Protein AF-A0A348P1A0-F1 (afdb_monomer)

Secondary structure (DSSP, 8-state):
--------------------PPPPPP----------------------------------------S-TTS-----TTHHHHTTS---HHHHHHHHHHHHHHHHHHHHHHHHHHHHHHHHHHHHHTT-HHHHHHHHHHHHHHHHHHHHHHHHHHHHHHHHS-HHHHHHHHHHHH-THHHHHHHTTS--

Radius of gyration: 27.67 Å; Cα contacts (8 Å, |Δi|>4): 54; chains: 1; bounding box: 101×48×61 Å

Mean predicted aligned error: 16.52 Å

Solvent-accessible surface area (backbone atoms only — not comparable to full-atom values): 12423 Å² total; per-residue (Å²): 138,91,79,85,87,82,86,81,83,78,82,76,79,86,76,83,76,80,77,79,76,79,80,80,76,81,82,77,92,75,82,74,86,74,87,75,86,82,83,81,92,76,84,84,91,71,86,70,86,81,78,89,68,90,69,93,70,98,64,91,79,86,79,83,74,89,82,49,93,81,67,58,79,70,74,74,64,66,72,68,57,59,73,75,46,98,67,52,70,72,43,48,55,50,48,50,53,51,48,58,55,50,52,52,51,49,52,52,48,50,52,51,47,51,52,42,53,49,57,28,52,52,23,55,76,68,67,34,60,67,60,28,51,53,36,50,50,53,48,49,52,49,53,50,50,53,54,49,49,55,51,51,50,51,57,55,53,57,70,64,45,51,75,68,56,45,51,55,49,51,52,49,70,76,43,64,74,61,54,66,62,57,60,74,61,73,84,115

Sequence (188 aa):
MKKLITALALTAALGLSIFAQPASAPADKNFKPGFGPGIGMENCDGMGPMHKGKGGMEGKRDRERCGNDFEGRGQHFGPMMIENLDLSKDQMDKIHQIKVKYDKADIDLSAELKKLKIDKHEAMMELNFDKAKEVTKKMAEVRTKTQMGNIDEMSELTKVLSKEQLEKFKDMHKNPGMMKHKMMKKDK

Nearest PDB structures (foldseek):
  4whe-assembly1_A  TM=4.285E-01  e=2.115E+00  Escherichia coli K-12
  6zw4-assembly1_H  TM=3.375E-01  e=1.879E+00  Nostoc punctiforme
  6zw4-assembly1_T  TM=3.375E-01  e=1.879E+00  Nostoc punctiforme
  6zw4-assembly1_GA  TM=3.375E-01  e=1.879E+00  Nostoc punctiforme
  6zw4-assembly1_SA  TM=3.375E-01  e=1.879E+00  Nostoc punctiforme

Foldseek 3Di:
DDDDDDDDDDPDDDDPPPPDDDDDDDDDPDDDPPPDDDDDPPDPPDDDDDDPDPDDDPDDPPPPPPPCPPVPPPPPVQLVLLVPFPDDPVLVVQLVVLCVVLVVVVVVLVVVLVVLVVQLVVCVVVVNVVSNVVSVVVNVVSVVVNVVSVVVSSVSSLVSDDPVSNVVSVVCVVCVPVVVVVVVPVVD

Structure (mmCIF, N/CA/C/O backbone):
data_AF-A0A348P1A0-F1
#
_entry.id   AF-A0A348P1A0-F1
#
loop_
_atom_site.group_PDB
_atom_site.id
_atom_site.type_symbol
_atom_site.label_atom_id
_atom_site.label_alt_id
_atom_site.label_comp_id
_atom_site.label_asym_id
_atom_site.label_entity_id
_atom_site.label_seq_id
_atom_site.pdbx_PDB_ins_code
_atom_site.Cartn_x
_atom_site.Cartn_y
_atom_site.Cartn_z
_atom_site.occupancy
_atom_site.B_iso_or_equiv
_atom_site.auth_seq_id
_atom_site.auth_comp_id
_atom_site.auth_asym_id
_atom_site.auth_atom_id
_atom_site.pdbx_PDB_model_num
ATOM 1 N N . MET A 1 1 ? -51.974 14.150 -12.902 1.00 41.25 1 MET A N 1
ATOM 2 C CA . MET A 1 1 ? -51.912 13.158 -13.998 1.00 41.25 1 MET A CA 1
ATOM 3 C C . MET A 1 1 ? -50.772 12.191 -13.719 1.00 41.25 1 MET A C 1
ATOM 5 O O . MET A 1 1 ? -49.633 12.625 -13.630 1.00 41.25 1 MET A O 1
ATOM 9 N N . LYS A 1 2 ? -51.108 10.920 -13.478 1.00 50.69 2 LYS A N 1
ATOM 10 C CA . LYS A 1 2 ? -50.197 9.817 -13.131 1.00 50.69 2 LYS A CA 1
ATOM 11 C C . LYS A 1 2 ? -49.645 9.193 -14.424 1.00 50.69 2 LYS A C 1
ATOM 13 O O . LYS A 1 2 ? -50.445 8.892 -15.304 1.00 50.69 2 LYS A O 1
ATOM 18 N N . LYS A 1 3 ? -48.331 8.983 -14.542 1.00 52.94 3 LYS A N 1
ATOM 19 C CA . LYS A 1 3 ? -47.695 8.159 -15.596 1.00 52.94 3 LYS A CA 1
ATOM 20 C C . LYS A 1 3 ? -46.597 7.318 -14.910 1.00 52.94 3 LYS A C 1
ATOM 22 O O . LYS A 1 3 ? -45.677 7.906 -14.358 1.00 52.94 3 LYS A O 1
ATOM 27 N N . LEU A 1 4 ? -46.864 6.045 -14.573 1.00 51.56 4 LEU A N 1
ATOM 28 C CA . LEU A 1 4 ? -46.479 4.828 -15.334 1.00 51.56 4 LEU A CA 1
ATOM 29 C C . LEU A 1 4 ? -44.959 4.808 -15.587 1.00 51.56 4 LEU A C 1
ATOM 31 O O . LEU A 1 4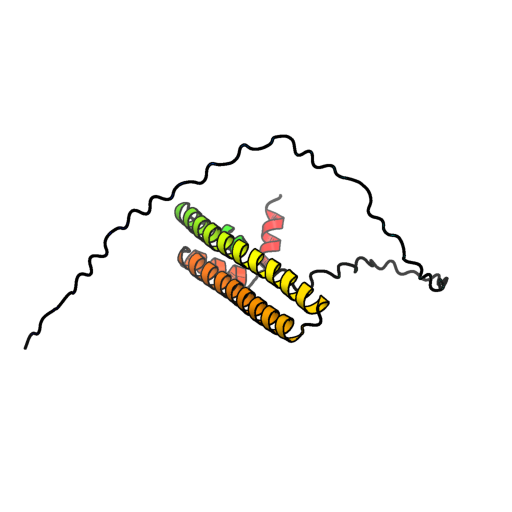 ? -44.501 5.483 -16.497 1.00 51.56 4 LEU A O 1
ATOM 35 N N . ILE A 1 5 ? -44.119 4.317 -14.665 1.00 56.09 5 ILE A N 1
ATOM 36 C CA . ILE A 1 5 ? -43.733 2.907 -14.398 1.00 56.09 5 ILE A CA 1
ATOM 37 C C . ILE A 1 5 ? -43.543 2.082 -15.677 1.00 56.09 5 ILE A C 1
ATOM 39 O O . ILE A 1 5 ? -44.502 1.518 -16.195 1.00 56.09 5 ILE A O 1
ATOM 43 N N . THR A 1 6 ? -42.282 1.919 -16.085 1.00 56.62 6 THR A N 1
ATOM 44 C CA . THR A 1 6 ? -41.843 0.805 -16.934 1.00 56.62 6 THR A CA 1
ATOM 45 C C . THR A 1 6 ? -40.533 0.267 -16.360 1.00 56.62 6 THR A C 1
ATOM 47 O O . THR A 1 6 ? -39.455 0.791 -16.624 1.00 56.62 6 THR A O 1
ATOM 50 N N . ALA A 1 7 ? -40.643 -0.741 -15.495 1.00 48.59 7 ALA A N 1
ATOM 51 C CA . ALA A 1 7 ? -39.509 -1.508 -14.998 1.00 48.59 7 ALA A CA 1
ATOM 52 C C . ALA A 1 7 ? -39.151 -2.562 -16.052 1.00 48.59 7 ALA A C 1
ATOM 54 O O . ALA A 1 7 ? -39.938 -3.467 -16.324 1.00 48.59 7 ALA A O 1
ATOM 55 N N . LEU A 1 8 ? -37.982 -2.417 -16.669 1.00 50.09 8 LEU A N 1
ATOM 56 C CA . LEU A 1 8 ? -37.452 -3.375 -17.630 1.00 50.09 8 LEU A CA 1
ATOM 57 C C . LEU A 1 8 ? -36.573 -4.358 -16.850 1.00 50.09 8 LEU A C 1
ATOM 59 O O . LEU A 1 8 ? -35.426 -4.070 -16.517 1.00 50.09 8 LEU A O 1
ATOM 63 N N . ALA A 1 9 ? -37.173 -5.484 -16.466 1.00 49.72 9 ALA A N 1
ATOM 64 C CA . ALA A 1 9 ? -36.487 -6.591 -15.818 1.00 49.72 9 ALA A CA 1
ATOM 65 C C . ALA A 1 9 ? -35.564 -7.267 -16.842 1.00 49.72 9 ALA A C 1
ATOM 67 O O . ALA A 1 9 ? -36.025 -7.986 -17.727 1.00 49.72 9 ALA A O 1
ATOM 68 N N . LEU A 1 10 ? -34.262 -6.996 -16.747 1.00 48.19 10 LEU A N 1
ATOM 69 C CA . LEU A 1 10 ? -33.247 -7.669 -17.547 1.00 48.19 10 LEU A CA 1
ATOM 70 C C . LEU A 1 10 ? -32.811 -8.939 -16.806 1.00 48.19 10 LEU A C 1
ATOM 72 O O . LEU A 1 10 ? -31.962 -8.913 -15.916 1.00 48.19 10 LEU A O 1
ATOM 76 N N . THR A 1 11 ? -33.445 -10.055 -17.145 1.00 51.34 11 THR A N 1
ATOM 77 C CA . THR A 1 11 ? -33.106 -11.392 -16.655 1.00 51.34 11 THR A CA 1
ATOM 78 C C . THR A 1 11 ? -31.828 -11.858 -17.357 1.00 51.34 11 THR A C 1
ATOM 80 O O . THR A 1 11 ? -31.875 -12.432 -18.442 1.00 51.34 11 THR A O 1
ATOM 83 N N . ALA A 1 12 ? -30.664 -11.564 -16.776 1.00 59.47 12 ALA A N 1
ATOM 84 C CA . ALA A 1 12 ? -29.397 -12.091 -17.272 1.00 59.47 12 ALA A CA 1
ATOM 85 C C . ALA A 1 12 ? -29.262 -13.562 -16.854 1.00 59.47 12 ALA A C 1
ATOM 87 O O . ALA A 1 12 ? -29.215 -13.893 -15.669 1.00 59.47 12 ALA A O 1
ATOM 88 N N . ALA A 1 13 ? -29.249 -14.438 -17.855 1.00 55.12 13 ALA A N 1
ATOM 89 C CA . ALA A 1 13 ? -29.085 -15.872 -17.712 1.00 55.12 13 ALA A CA 1
ATOM 90 C C . ALA A 1 13 ? -27.765 -16.219 -17.001 1.00 55.12 13 ALA A C 1
ATOM 92 O O . ALA A 1 13 ? -26.683 -15.787 -17.400 1.00 55.12 13 ALA A O 1
ATOM 93 N N . LEU A 1 14 ? -27.883 -17.037 -15.956 1.00 50.31 14 LEU A N 1
ATOM 94 C CA . LEU A 1 14 ? -26.791 -17.722 -15.277 1.00 50.31 14 LEU A CA 1
ATOM 95 C C . LEU A 1 14 ? -26.092 -18.673 -16.258 1.00 50.31 14 LEU A C 1
ATOM 97 O O . LEU A 1 14 ? -26.544 -19.792 -16.492 1.00 50.31 14 LEU A O 1
ATOM 101 N N . GLY A 1 15 ? -24.977 -18.221 -16.826 1.00 51.44 15 GLY A N 1
ATOM 102 C CA . GLY A 1 15 ? -24.008 -19.087 -17.484 1.00 51.44 15 GLY A CA 1
ATOM 103 C C . GLY A 1 15 ? -23.221 -19.867 -16.433 1.00 51.44 15 GLY A C 1
ATOM 104 O O . GLY A 1 15 ? -22.345 -19.315 -15.770 1.00 51.44 15 GLY A O 1
ATOM 105 N N . LEU A 1 16 ? -23.544 -21.150 -16.274 1.00 50.06 16 LEU A N 1
ATOM 106 C CA . LEU A 1 16 ? -22.723 -22.128 -15.560 1.00 50.06 16 LEU A CA 1
ATOM 107 C C . LEU A 1 16 ? -21.421 -22.352 -16.342 1.00 50.06 16 LEU A C 1
ATOM 109 O O . LEU A 1 16 ? -21.331 -23.233 -17.195 1.00 50.06 16 LEU A O 1
ATOM 113 N N . SER A 1 17 ? -20.402 -21.548 -16.051 1.00 56.31 17 SER A N 1
ATOM 114 C CA . SER A 1 17 ? -19.034 -21.815 -16.488 1.00 56.31 17 SER A CA 1
ATOM 115 C C . SER A 1 17 ? -18.475 -22.968 -15.661 1.00 56.31 17 SER A C 1
ATOM 117 O O . SER A 1 17 ? -18.029 -22.787 -14.528 1.00 56.31 17 SER A O 1
ATOM 119 N N . ILE A 1 18 ? -18.519 -24.167 -16.235 1.00 57.31 18 ILE A N 1
ATOM 120 C CA . ILE A 1 18 ? -17.783 -25.337 -15.757 1.00 57.31 18 ILE A CA 1
ATOM 121 C C . ILE A 1 18 ? -16.291 -25.002 -15.888 1.00 57.31 18 ILE A C 1
ATOM 123 O O . ILE A 1 18 ? -15.702 -25.137 -16.958 1.00 57.31 18 ILE A O 1
ATOM 127 N N . PHE A 1 19 ? -15.677 -24.515 -14.810 1.00 58.28 19 PHE A N 1
ATOM 128 C CA . PHE A 1 19 ? -14.225 -24.437 -14.717 1.00 58.28 19 PHE A CA 1
ATOM 129 C C . PHE A 1 19 ? -13.686 -25.862 -14.589 1.00 58.28 19 PHE A C 1
ATOM 131 O O . PHE A 1 19 ? -13.755 -26.482 -13.529 1.00 58.28 19 PHE A O 1
ATOM 138 N N . ALA A 1 20 ? -13.156 -26.381 -15.695 1.00 60.66 20 ALA A N 1
ATOM 139 C CA . ALA A 1 20 ? -12.271 -27.530 -15.685 1.00 60.66 20 ALA A CA 1
ATOM 140 C C . ALA A 1 20 ? -11.052 -27.188 -14.815 1.00 60.66 20 ALA A C 1
ATOM 142 O O . ALA A 1 20 ? -10.267 -26.299 -15.149 1.00 60.66 20 ALA A O 1
ATOM 143 N N . GLN A 1 21 ? -10.919 -27.858 -13.671 1.00 61.59 21 GLN A N 1
ATOM 144 C CA . GLN A 1 21 ? -9.712 -27.777 -12.857 1.00 61.59 21 GLN A CA 1
ATOM 145 C C . GLN A 1 21 ? -8.552 -28.395 -13.654 1.00 61.59 21 GLN A C 1
ATOM 147 O O . GLN A 1 21 ? -8.661 -29.557 -14.057 1.00 61.59 21 GLN A O 1
ATOM 152 N N . PRO A 1 22 ? -7.442 -27.676 -13.901 1.00 61.69 22 PRO A N 1
ATOM 153 C CA . PRO A 1 22 ? -6.234 -28.316 -14.395 1.00 61.69 22 PRO A CA 1
ATOM 154 C C . PRO A 1 22 ? -5.729 -29.284 -13.321 1.00 61.69 22 PRO A C 1
ATOM 156 O O . PRO A 1 22 ? -5.592 -28.919 -12.152 1.00 61.69 22 PRO A O 1
ATOM 159 N N . ALA A 1 23 ? -5.490 -30.531 -13.726 1.00 60.25 23 ALA A N 1
ATOM 160 C CA . ALA A 1 23 ? -4.931 -31.572 -12.879 1.00 60.25 23 ALA A CA 1
ATOM 161 C C . ALA A 1 23 ? -3.651 -31.060 -12.201 1.00 60.25 23 ALA A C 1
ATOM 163 O O . ALA A 1 23 ? -2.699 -30.657 -12.872 1.00 60.25 23 ALA A O 1
ATOM 164 N N . SER A 1 24 ? -3.629 -31.057 -10.867 1.00 63.44 24 SER A N 1
ATOM 165 C CA . SER A 1 24 ? -2.420 -30.759 -10.106 1.00 63.44 24 SER A CA 1
ATOM 166 C C . SER A 1 24 ? -1.361 -31.806 -10.438 1.00 63.44 24 SER A C 1
ATOM 168 O O . SER A 1 24 ? -1.551 -32.992 -10.158 1.00 63.44 24 SER A O 1
ATOM 170 N N . ALA A 1 25 ? -0.261 -31.362 -11.043 1.00 67.19 25 ALA A N 1
ATOM 171 C CA . ALA A 1 25 ? 0.919 -32.181 -11.272 1.00 67.19 25 ALA A CA 1
ATOM 172 C C . ALA A 1 25 ? 1.418 -32.782 -9.939 1.00 67.19 25 ALA A C 1
ATOM 174 O O . ALA A 1 25 ? 1.350 -32.109 -8.903 1.00 67.19 25 ALA A O 1
ATOM 175 N N . PRO A 1 26 ? 1.907 -34.034 -9.931 1.00 67.56 26 PRO A N 1
ATOM 176 C CA . PRO A 1 26 ? 2.443 -34.650 -8.727 1.00 67.56 26 PRO A CA 1
ATOM 177 C C . PRO A 1 26 ? 3.669 -33.874 -8.236 1.00 67.56 26 PRO A C 1
ATOM 179 O O . PRO A 1 26 ? 4.601 -33.602 -8.990 1.00 67.56 26 PRO A O 1
ATOM 182 N N . ALA A 1 27 ? 3.646 -33.522 -6.952 1.00 58.47 27 ALA A N 1
ATOM 183 C CA . ALA A 1 27 ? 4.752 -32.889 -6.253 1.00 58.47 27 ALA A CA 1
ATOM 184 C C . ALA A 1 27 ? 5.977 -33.818 -6.254 1.00 58.47 27 ALA A C 1
ATOM 186 O O . ALA A 1 27 ? 5.975 -34.859 -5.592 1.00 58.47 27 ALA A O 1
ATOM 187 N N . ASP A 1 28 ? 7.019 -33.430 -6.987 1.00 59.97 28 ASP A N 1
ATOM 188 C CA . ASP A 1 28 ? 8.330 -34.066 -6.919 1.00 59.97 28 ASP A CA 1
ATOM 189 C C . ASP A 1 28 ? 8.977 -33.740 -5.560 1.00 59.97 28 ASP A C 1
ATOM 191 O O . ASP A 1 28 ? 9.207 -32.581 -5.207 1.00 59.97 28 ASP A O 1
ATOM 195 N N . LYS A 1 29 ? 9.212 -34.777 -4.751 1.00 63.28 29 LYS A N 1
ATOM 196 C CA . LYS A 1 29 ? 9.700 -34.687 -3.365 1.00 63.28 29 LYS A CA 1
ATOM 197 C C . LYS A 1 29 ? 11.230 -34.697 -3.264 1.00 63.28 29 LYS A C 1
ATOM 199 O O . LYS A 1 29 ? 11.759 -35.185 -2.270 1.00 63.28 29 LYS A O 1
ATOM 204 N N . ASN A 1 30 ? 11.955 -34.168 -4.250 1.00 65.94 30 ASN A N 1
ATOM 205 C CA . ASN A 1 30 ? 13.424 -34.22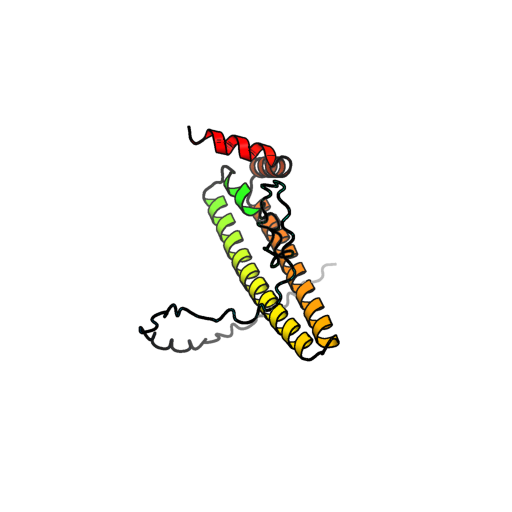2 -4.258 1.00 65.94 30 ASN A CA 1
ATOM 206 C C . ASN A 1 30 ? 14.133 -32.892 -4.554 1.00 65.94 30 ASN A C 1
ATOM 208 O O . ASN A 1 30 ? 15.228 -32.884 -5.113 1.00 65.94 30 ASN A O 1
ATOM 212 N N . PHE A 1 31 ? 13.592 -31.755 -4.107 1.00 48.44 31 PHE A N 1
ATOM 213 C CA . PHE A 1 31 ? 14.369 -30.512 -4.093 1.00 48.44 31 PHE A CA 1
ATOM 214 C C . PHE A 1 31 ? 15.110 -30.348 -2.759 1.00 48.44 31 PHE A C 1
ATOM 216 O O . PHE A 1 31 ? 14.566 -29.848 -1.776 1.00 48.44 31 PHE A O 1
ATOM 223 N N . LYS A 1 32 ? 16.373 -30.787 -2.717 1.00 66.50 32 LYS A N 1
ATOM 224 C CA . LYS A 1 32 ? 17.328 -30.355 -1.688 1.00 66.50 32 LYS A CA 1
ATOM 225 C C . LYS A 1 32 ? 17.814 -28.949 -2.066 1.00 66.50 32 LYS A C 1
ATOM 227 O O . LYS A 1 32 ? 18.485 -28.832 -3.090 1.00 66.50 32 LYS A O 1
ATOM 232 N N . PRO A 1 33 ? 17.540 -27.886 -1.287 1.00 54.12 33 PRO A N 1
ATOM 233 C CA . PRO A 1 33 ? 18.222 -26.616 -1.483 1.00 54.12 33 PRO A CA 1
ATOM 234 C C . PRO A 1 33 ? 19.691 -26.793 -1.086 1.00 54.12 33 PRO A C 1
ATOM 236 O O . PRO A 1 33 ? 20.051 -26.787 0.091 1.00 54.12 33 PRO A O 1
ATOM 239 N N . GLY A 1 34 ? 20.543 -27.010 -2.085 1.00 55.41 34 GLY A N 1
ATOM 240 C CA . GLY A 1 34 ? 21.983 -26.899 -1.932 1.00 55.41 34 GLY A CA 1
ATOM 241 C C . GLY A 1 34 ? 22.342 -25.432 -1.732 1.00 55.41 34 GLY A C 1
ATOM 242 O O . GLY A 1 34 ? 22.374 -24.666 -2.690 1.00 55.41 34 GLY A O 1
ATOM 243 N N . PHE A 1 35 ? 22.610 -25.044 -0.487 1.00 46.59 35 PHE A N 1
ATOM 244 C CA . PHE A 1 35 ? 23.388 -23.847 -0.184 1.00 46.59 35 PHE A CA 1
ATOM 245 C C . PHE A 1 35 ? 24.814 -24.076 -0.696 1.00 46.59 35 PHE A C 1
ATOM 247 O O . PHE A 1 35 ? 25.666 -24.613 0.009 1.00 46.59 35 PHE A O 1
ATOM 254 N N . GLY A 1 36 ? 25.045 -23.738 -1.963 1.00 47.69 36 GLY A N 1
ATOM 255 C CA . GLY A 1 36 ? 26.379 -23.698 -2.544 1.00 47.69 36 GLY A CA 1
ATOM 256 C C . GLY A 1 36 ? 27.142 -22.478 -2.015 1.00 47.69 36 GLY A C 1
ATOM 257 O O . GLY A 1 36 ? 26.606 -21.369 -2.073 1.00 47.69 36 GLY A O 1
ATOM 258 N N . PRO A 1 37 ? 28.370 -22.639 -1.500 1.00 55.88 37 PRO A N 1
ATOM 259 C CA . PRO A 1 37 ? 29.252 -21.520 -1.229 1.00 55.88 37 PRO A CA 1
ATOM 260 C C . PRO A 1 37 ? 29.927 -21.098 -2.540 1.00 55.88 37 PRO A C 1
ATOM 262 O O . PRO A 1 37 ? 30.471 -21.938 -3.251 1.00 55.88 37 PRO A O 1
ATOM 265 N N . GLY A 1 38 ? 29.943 -19.799 -2.837 1.00 50.75 38 GLY A N 1
ATOM 266 C CA . GLY A 1 38 ? 30.920 -19.237 -3.773 1.00 50.75 38 GLY A CA 1
ATOM 267 C C . GLY A 1 38 ? 30.351 -18.601 -5.037 1.00 50.75 38 GLY A C 1
ATOM 268 O O . GLY A 1 38 ? 30.260 -19.228 -6.084 1.00 50.75 38 GLY A O 1
ATOM 269 N N . ILE A 1 39 ? 30.105 -17.297 -4.948 1.00 44.84 39 ILE A N 1
ATOM 270 C CA . ILE A 1 39 ? 30.499 -16.331 -5.979 1.00 44.84 39 ILE A CA 1
ATOM 271 C C . ILE A 1 39 ? 31.232 -15.260 -5.159 1.00 44.84 39 ILE A C 1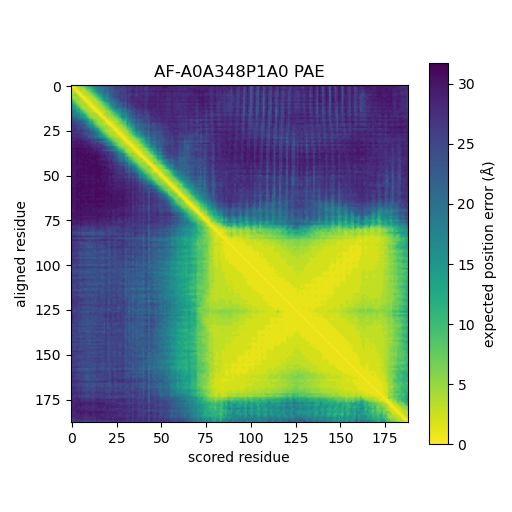
ATOM 273 O O . ILE A 1 39 ? 30.627 -14.599 -4.325 1.00 44.84 39 ILE A O 1
ATOM 277 N N . GLY A 1 40 ? 32.562 -15.238 -5.132 1.00 44.62 40 GLY A N 1
ATOM 278 C CA . GLY A 1 40 ? 33.370 -14.920 -6.306 1.00 44.62 40 GLY A CA 1
ATOM 279 C C . GLY A 1 40 ? 33.481 -13.399 -6.415 1.00 44.62 40 GLY A C 1
ATOM 280 O O . GLY A 1 40 ? 33.066 -12.816 -7.406 1.00 44.62 40 GLY A O 1
ATOM 281 N N . MET A 1 41 ? 33.937 -12.759 -5.336 1.00 47.12 41 MET A N 1
ATOM 282 C CA . MET A 1 41 ? 34.190 -11.323 -5.257 1.00 47.12 41 MET A CA 1
ATOM 283 C C . MET A 1 41 ? 35.652 -11.103 -5.663 1.00 47.12 41 MET A C 1
ATOM 285 O O . MET A 1 41 ? 36.519 -10.899 -4.819 1.00 47.12 41 MET A O 1
ATOM 289 N N . GLU A 1 42 ? 35.929 -11.247 -6.957 1.00 48.75 42 GLU A N 1
ATOM 290 C CA . GLU A 1 42 ? 37.226 -10.935 -7.558 1.00 48.75 42 GLU A CA 1
ATOM 291 C C . GLU A 1 42 ? 37.098 -9.649 -8.382 1.00 48.75 42 GLU A C 1
ATOM 293 O O . GLU A 1 42 ? 36.157 -9.488 -9.160 1.00 48.75 42 GLU A O 1
ATOM 298 N N . ASN A 1 43 ? 38.077 -8.760 -8.181 1.00 44.88 43 ASN A N 1
ATOM 299 C CA . ASN A 1 43 ? 38.321 -7.462 -8.827 1.00 44.88 43 ASN A CA 1
ATOM 300 C C . ASN A 1 43 ? 37.822 -6.225 -8.056 1.00 44.88 43 ASN A C 1
ATOM 302 O O . ASN A 1 43 ? 36.971 -5.461 -8.506 1.00 44.88 43 ASN A O 1
ATOM 306 N N . CYS A 1 44 ? 38.450 -5.975 -6.903 1.00 41.50 44 CYS A N 1
ATOM 307 C CA . CYS A 1 44 ? 38.623 -4.630 -6.342 1.00 41.50 44 CYS A CA 1
ATOM 308 C C . CYS A 1 44 ? 40.120 -4.291 -6.282 1.00 41.50 44 CYS A C 1
ATOM 310 O O . CYS A 1 44 ? 40.679 -4.059 -5.212 1.00 41.50 44 CYS A O 1
ATOM 312 N N . ASP A 1 45 ? 40.774 -4.264 -7.444 1.00 49.25 45 ASP A N 1
ATOM 313 C CA . ASP A 1 45 ? 42.102 -3.670 -7.597 1.00 49.25 45 ASP A CA 1
ATOM 314 C C . ASP A 1 45 ? 41.958 -2.151 -7.705 1.00 49.25 45 ASP A C 1
ATOM 316 O O . ASP A 1 45 ? 41.748 -1.574 -8.770 1.00 49.25 45 ASP A O 1
ATOM 320 N N . GLY A 1 46 ? 42.022 -1.503 -6.547 1.00 46.50 46 GLY A N 1
ATOM 321 C CA . GLY A 1 46 ? 41.928 -0.054 -6.409 1.00 46.50 46 GLY A CA 1
ATOM 322 C C . GLY A 1 46 ? 42.465 0.421 -5.064 1.00 46.50 46 GLY A C 1
ATOM 323 O O . GLY A 1 46 ? 41.825 1.222 -4.388 1.00 46.50 46 GLY A O 1
ATOM 324 N N . MET A 1 47 ? 43.620 -0.107 -4.643 1.00 44.38 47 MET A N 1
ATOM 325 C CA . MET A 1 47 ? 44.357 0.382 -3.476 1.00 44.38 47 MET A CA 1
ATOM 326 C C . MET A 1 47 ? 44.893 1.797 -3.736 1.00 44.38 47 MET A C 1
ATOM 328 O O . MET A 1 47 ? 45.965 1.984 -4.307 1.00 44.38 47 MET A O 1
ATOM 332 N N . GLY A 1 48 ? 44.148 2.805 -3.284 1.00 49.03 48 GLY A N 1
ATOM 333 C CA . GLY A 1 48 ? 44.675 4.149 -3.053 1.00 49.03 48 GLY A CA 1
ATOM 334 C C . GLY A 1 48 ? 45.538 4.199 -1.779 1.00 49.03 48 GLY A C 1
ATOM 335 O O . GLY A 1 48 ? 45.337 3.395 -0.864 1.00 49.03 48 GLY A O 1
ATOM 336 N N . PRO A 1 49 ? 46.512 5.123 -1.690 1.00 57.91 49 PRO A N 1
ATOM 337 C CA . PRO A 1 49 ? 47.511 5.138 -0.627 1.00 57.91 49 PRO A CA 1
ATOM 338 C C . PRO A 1 49 ? 46.885 5.355 0.757 1.00 57.91 49 PRO A C 1
ATOM 340 O O . PRO A 1 49 ? 46.214 6.353 1.021 1.00 57.91 49 PRO A O 1
ATOM 343 N N . MET A 1 50 ? 47.155 4.414 1.665 1.00 49.66 50 MET A N 1
ATOM 344 C CA . MET A 1 50 ? 46.810 4.511 3.080 1.00 49.66 50 MET A CA 1
ATOM 345 C C . MET A 1 50 ? 47.550 5.684 3.734 1.00 49.66 50 MET A C 1
ATOM 347 O O . MET A 1 50 ? 48.734 5.594 4.066 1.00 49.66 50 MET A O 1
ATOM 351 N N . HIS A 1 51 ? 46.831 6.776 3.992 1.00 50.66 51 HIS A N 1
ATOM 352 C CA . HIS A 1 51 ? 47.285 7.798 4.924 1.00 50.66 51 HIS A CA 1
ATOM 353 C C . HIS A 1 51 ? 47.326 7.219 6.342 1.00 50.66 51 HIS A C 1
ATOM 355 O O . HIS A 1 51 ? 46.303 6.930 6.963 1.00 50.66 51 HIS A O 1
ATOM 361 N N . LYS A 1 52 ? 48.545 7.079 6.868 1.00 53.25 52 LYS A N 1
ATOM 362 C CA . LYS A 1 52 ? 48.858 6.698 8.250 1.00 53.25 52 LYS A CA 1
ATOM 363 C C . LYS A 1 52 ? 48.551 7.872 9.196 1.00 53.25 52 LYS A C 1
ATOM 365 O O . LYS A 1 52 ? 49.447 8.496 9.754 1.00 53.25 52 LYS A O 1
ATOM 370 N N . GLY A 1 53 ? 47.272 8.203 9.346 1.00 48.34 53 GLY A N 1
ATOM 371 C CA . GLY A 1 53 ? 46.786 9.189 10.308 1.00 48.34 53 GLY A CA 1
ATOM 372 C C . GLY A 1 53 ? 46.377 8.515 11.613 1.00 48.34 53 GLY A C 1
ATOM 373 O O . GLY A 1 53 ? 45.256 8.034 11.735 1.00 48.34 53 GLY A O 1
ATOM 374 N N . LYS A 1 54 ? 47.282 8.481 12.598 1.00 49.88 54 LYS A N 1
ATOM 375 C CA . LYS A 1 54 ? 46.921 8.248 14.004 1.00 49.88 54 LYS A CA 1
ATOM 376 C C . LYS A 1 54 ? 46.049 9.419 14.469 1.00 49.88 54 LYS A C 1
ATOM 378 O O . LYS A 1 54 ? 46.562 10.505 14.708 1.00 49.88 54 LYS A O 1
ATOM 383 N N . GLY A 1 55 ? 44.750 9.196 14.600 1.00 45.69 55 GLY A N 1
ATOM 384 C CA . GLY A 1 55 ? 43.818 10.168 15.160 1.00 45.69 55 GLY A CA 1
ATOM 385 C C . GLY A 1 55 ? 42.478 9.493 15.385 1.00 45.69 55 GLY A C 1
ATOM 386 O O . GLY A 1 55 ? 41.846 9.051 14.432 1.00 45.69 55 GLY A O 1
ATOM 387 N N . GLY A 1 56 ? 42.098 9.334 16.650 1.00 53.19 56 GLY A N 1
ATOM 388 C CA . GLY A 1 56 ? 40.897 8.618 17.042 1.00 53.19 56 GLY A CA 1
ATOM 389 C C . GLY A 1 56 ? 39.643 9.226 16.427 1.00 53.19 56 GLY A C 1
ATOM 390 O O . GLY A 1 56 ? 39.373 10.410 16.582 1.00 53.19 56 GLY A O 1
ATOM 391 N N . MET A 1 57 ? 38.855 8.381 15.777 1.00 43.03 57 MET A N 1
ATOM 392 C CA . MET A 1 57 ? 37.413 8.542 15.710 1.00 43.03 57 MET A CA 1
ATOM 393 C C . MET A 1 57 ? 36.806 7.148 15.678 1.00 43.03 57 MET A C 1
ATOM 395 O O . MET A 1 57 ? 36.700 6.493 14.643 1.00 43.03 57 MET A O 1
ATOM 399 N N . GLU A 1 58 ? 36.421 6.716 16.870 1.00 50.06 58 GLU A N 1
ATOM 400 C CA . GLU A 1 58 ? 35.432 5.687 17.144 1.00 50.06 58 GLU A CA 1
ATOM 401 C C . GLU A 1 58 ? 34.081 6.181 16.590 1.00 50.06 58 GLU A C 1
ATOM 403 O O . GLU A 1 58 ? 33.214 6.693 17.290 1.00 50.06 58 GLU A O 1
ATOM 408 N N . GLY A 1 59 ? 33.962 6.158 15.265 1.00 43.75 59 GLY A N 1
ATOM 409 C CA . GLY A 1 59 ? 32.822 6.663 14.517 1.00 43.75 59 GLY A CA 1
ATOM 410 C C . GLY A 1 59 ? 32.279 5.546 13.653 1.00 43.75 59 GLY A C 1
ATOM 411 O O . GLY A 1 59 ? 32.799 5.296 12.570 1.00 43.75 59 GLY A O 1
ATOM 412 N N . LYS A 1 60 ? 31.244 4.875 14.162 1.00 48.22 60 LYS A N 1
ATOM 413 C CA . LYS A 1 60 ? 30.436 3.852 13.489 1.00 48.22 60 LYS A CA 1
ATOM 414 C C . LYS A 1 60 ? 30.190 4.212 12.017 1.00 48.22 60 LYS A C 1
ATOM 416 O O . LYS A 1 60 ? 29.312 5.018 11.709 1.00 48.22 60 LYS A O 1
ATOM 421 N N . ARG A 1 61 ? 30.951 3.602 11.108 1.00 48.78 61 ARG A N 1
ATOM 422 C CA . ARG A 1 61 ? 30.688 3.621 9.664 1.00 48.78 61 ARG A CA 1
ATOM 423 C C . ARG A 1 61 ? 29.960 2.342 9.262 1.00 48.78 61 ARG A C 1
ATOM 425 O O . ARG A 1 61 ? 30.435 1.596 8.426 1.00 48.78 61 ARG A O 1
ATOM 432 N N . ASP A 1 62 ? 28.770 2.149 9.824 1.00 46.84 62 ASP A N 1
ATOM 433 C CA . ASP A 1 62 ? 27.747 1.250 9.270 1.00 46.84 62 ASP A CA 1
ATOM 434 C C . ASP A 1 62 ? 26.796 2.068 8.377 1.00 46.84 62 ASP A C 1
ATOM 436 O O . ASP A 1 62 ? 25.582 2.122 8.583 1.00 46.84 62 ASP A O 1
ATOM 440 N N . ARG A 1 63 ? 27.360 2.800 7.409 1.00 47.19 63 ARG A N 1
ATOM 441 C CA . ARG A 1 63 ? 26.608 3.529 6.372 1.00 47.19 63 ARG A CA 1
ATOM 442 C C . ARG A 1 63 ? 26.946 2.982 4.987 1.00 47.19 63 ARG A C 1
ATOM 444 O O . ARG A 1 63 ? 27.259 3.731 4.077 1.00 47.19 63 ARG A O 1
ATOM 451 N N . GLU A 1 64 ? 26.821 1.673 4.826 1.00 43.50 64 GLU A N 1
ATOM 452 C CA . GLU A 1 64 ? 26.629 1.054 3.513 1.00 43.50 64 GLU A CA 1
ATOM 453 C C . GLU A 1 64 ? 25.363 0.203 3.562 1.00 43.50 64 GLU A C 1
ATOM 455 O O . GLU A 1 64 ? 25.363 -1.021 3.591 1.00 43.50 64 GLU A O 1
ATOM 460 N N . ARG A 1 65 ? 24.233 0.909 3.613 1.00 46.12 65 ARG A N 1
ATOM 461 C CA . ARG A 1 65 ? 22.931 0.370 3.221 1.00 46.12 65 ARG A CA 1
ATOM 462 C C . ARG A 1 65 ? 22.357 1.251 2.112 1.00 46.12 65 ARG A C 1
ATOM 464 O O . ARG A 1 65 ? 21.226 1.709 2.195 1.00 46.12 65 ARG A O 1
ATOM 471 N N . CYS A 1 66 ? 23.177 1.523 1.095 1.00 43.00 66 CYS A N 1
ATOM 472 C CA . CYS A 1 66 ? 22.734 2.093 -0.175 1.00 43.00 66 CYS A CA 1
ATOM 473 C C . CYS A 1 66 ? 21.982 1.008 -0.940 1.00 43.00 66 CYS A C 1
ATOM 475 O O . CYS A 1 66 ? 22.563 0.220 -1.679 1.00 43.00 66 CYS A O 1
ATOM 477 N N . GLY A 1 67 ? 20.682 0.934 -0.705 1.00 41.97 67 GLY A N 1
ATOM 478 C CA . GLY A 1 67 ? 19.827 -0.020 -1.389 1.00 41.97 67 GLY A CA 1
ATOM 479 C C . GLY A 1 67 ? 18.539 -0.210 -0.634 1.00 41.97 67 GLY A C 1
ATOM 480 O O . GLY A 1 67 ? 18.312 -1.319 -0.175 1.00 41.97 67 GLY A O 1
ATOM 481 N N . ASN A 1 68 ? 17.796 0.889 -0.413 1.00 43.66 68 ASN A N 1
ATOM 482 C CA . ASN A 1 68 ? 16.333 0.926 -0.237 1.00 43.66 68 ASN A CA 1
ATOM 483 C C . ASN A 1 68 ? 15.798 2.320 0.179 1.00 43.66 68 ASN A C 1
ATOM 485 O O . ASN A 1 68 ? 14.791 2.417 0.876 1.00 43.66 68 ASN A O 1
ATOM 489 N N . ASP A 1 69 ? 16.400 3.424 -0.281 1.00 40.78 69 ASP A N 1
ATOM 490 C CA . ASP A 1 69 ? 16.003 4.797 0.109 1.00 40.78 69 ASP A CA 1
ATOM 491 C C . ASP A 1 69 ? 14.624 5.256 -0.420 1.00 40.78 69 ASP A C 1
ATOM 493 O O . ASP A 1 69 ? 14.172 6.358 -0.125 1.00 40.78 69 ASP A O 1
ATOM 497 N N . PHE A 1 70 ? 13.906 4.393 -1.148 1.00 42.25 70 PHE A N 1
ATOM 498 C CA . PHE A 1 70 ? 12.486 4.569 -1.492 1.00 42.25 70 PHE A CA 1
ATOM 499 C C . PHE A 1 70 ? 11.579 3.427 -1.008 1.00 42.25 70 PHE A C 1
ATOM 501 O O . PHE A 1 70 ? 10.372 3.480 -1.230 1.00 42.25 70 PHE A O 1
ATOM 508 N N . GLU A 1 71 ? 12.123 2.434 -0.299 1.00 43.16 71 GLU A N 1
ATOM 509 C CA . GLU A 1 71 ? 11.344 1.571 0.606 1.00 43.16 71 GLU A CA 1
ATOM 510 C C . GLU A 1 71 ? 11.390 2.156 2.020 1.00 43.16 71 GLU A C 1
ATOM 512 O O . GLU A 1 71 ? 11.366 1.441 3.024 1.00 43.16 71 GLU A O 1
ATOM 517 N N . GLY A 1 72 ? 11.496 3.492 2.085 1.00 41.88 72 GLY A N 1
ATOM 518 C CA . GLY A 1 72 ? 11.236 4.269 3.273 1.00 41.88 72 GLY A CA 1
ATOM 519 C C . GLY A 1 72 ? 9.964 3.719 3.867 1.00 41.88 72 GLY A C 1
ATOM 520 O O . GLY A 1 72 ? 8.906 3.813 3.254 1.00 41.88 72 GLY A O 1
ATOM 521 N N . ARG A 1 73 ? 10.155 3.067 5.015 1.00 43.62 73 ARG A N 1
ATOM 522 C CA . ARG A 1 73 ? 9.151 2.558 5.932 1.00 43.62 73 ARG A CA 1
ATOM 523 C C . ARG A 1 73 ? 8.103 3.646 6.077 1.00 43.62 73 ARG A C 1
ATOM 525 O O . ARG A 1 73 ? 8.217 4.506 6.953 1.00 43.62 73 ARG A O 1
ATOM 532 N N . GLY A 1 74 ? 7.134 3.642 5.168 1.00 45.06 74 GLY A N 1
ATOM 533 C CA . GLY A 1 74 ? 5.917 4.406 5.266 1.00 45.06 74 GLY A CA 1
ATOM 534 C C . GLY A 1 74 ? 5.296 3.827 6.501 1.00 45.06 74 GLY A C 1
ATOM 535 O O . GLY A 1 74 ? 4.810 2.707 6.472 1.00 45.06 74 GLY A O 1
ATOM 536 N N . GLN A 1 75 ? 5.540 4.516 7.607 1.00 46.50 75 GLN A N 1
ATOM 537 C CA . GLN A 1 75 ? 5.031 4.264 8.932 1.00 46.50 75 GLN A CA 1
ATOM 538 C C . GLN A 1 75 ? 3.688 3.539 8.820 1.00 46.50 75 GLN A C 1
ATOM 540 O O . GLN A 1 75 ? 2.661 4.180 8.622 1.00 46.50 75 GLN A O 1
ATOM 545 N N . HIS A 1 76 ? 3.705 2.202 8.920 1.00 50.97 76 HIS A N 1
ATOM 546 C CA . HIS A 1 76 ? 2.514 1.355 9.007 1.00 50.97 76 HIS A CA 1
ATOM 547 C C . HIS A 1 76 ? 1.891 1.565 10.396 1.00 50.97 76 HIS A C 1
ATOM 549 O O . HIS A 1 76 ? 1.713 0.645 11.187 1.00 50.97 76 HIS A O 1
ATOM 555 N N . PHE A 1 77 ? 1.631 2.827 10.734 1.00 50.72 77 PHE A N 1
ATOM 556 C CA . PHE A 1 77 ? 1.025 3.279 11.974 1.00 50.72 77 PHE A CA 1
ATOM 557 C C . PHE A 1 77 ? -0.484 3.014 11.977 1.00 50.72 77 PHE A C 1
ATOM 559 O O . PHE A 1 77 ? -1.119 3.175 13.009 1.00 50.72 77 PHE A O 1
ATOM 566 N N . GLY A 1 78 ? -1.069 2.594 10.852 1.00 61.88 78 GLY A N 1
ATOM 567 C CA . GLY A 1 78 ? -2.505 2.360 10.743 1.00 61.88 78 GLY A CA 1
ATOM 568 C C . GLY A 1 78 ? -2.985 1.115 11.504 1.00 61.88 78 GLY A C 1
ATOM 569 O O . GLY A 1 78 ? -3.706 1.260 12.493 1.00 61.88 78 GLY A O 1
ATOM 570 N N . PRO A 1 79 ? -2.592 -0.110 11.099 1.00 62.84 79 PRO A N 1
ATOM 571 C CA . PRO A 1 79 ? -3.260 -1.323 11.581 1.00 62.84 79 PRO A CA 1
ATOM 572 C C . PRO A 1 79 ? -2.879 -1.755 13.003 1.00 62.84 79 PRO A C 1
ATOM 574 O O . PRO A 1 79 ? -3.716 -2.316 13.709 1.00 62.84 79 PRO A O 1
ATOM 577 N N . MET A 1 80 ? -1.640 -1.500 13.443 1.00 69.56 80 MET A N 1
ATOM 578 C CA . MET A 1 80 ? -1.167 -1.932 14.771 1.00 69.56 80 MET A CA 1
ATOM 579 C C . MET A 1 80 ? -1.761 -1.108 15.922 1.00 69.56 80 MET A C 1
ATOM 581 O O . MET A 1 80 ? -1.845 -1.575 17.054 1.00 69.56 80 MET A O 1
ATOM 585 N N . MET A 1 81 ? -2.198 0.126 15.661 1.00 77.88 81 MET A N 1
ATOM 586 C CA . MET A 1 81 ? -2.761 0.989 16.707 1.00 77.88 81 MET A CA 1
ATOM 587 C C . MET A 1 81 ? -4.184 0.566 17.082 1.00 77.88 81 MET A C 1
ATOM 589 O O . MET A 1 81 ? -4.587 0.721 18.234 1.00 77.88 81 MET A O 1
ATOM 593 N N . ILE A 1 82 ? -4.928 0.007 16.124 1.00 82.19 82 ILE A N 1
ATOM 594 C CA . ILE A 1 82 ? -6.315 -0.435 16.312 1.00 82.19 82 ILE A CA 1
ATOM 595 C C . ILE A 1 82 ? -6.395 -1.635 17.261 1.00 82.19 82 ILE A C 1
ATOM 597 O O . ILE A 1 82 ? -7.330 -1.721 18.048 1.00 82.19 82 ILE A O 1
ATOM 601 N N . GLU A 1 83 ? -5.390 -2.510 17.264 1.00 79.50 83 GLU A N 1
ATOM 602 C CA . GLU A 1 83 ? -5.328 -3.686 18.149 1.00 79.50 83 GLU A CA 1
ATOM 603 C C . GLU A 1 83 ? -5.187 -3.319 19.637 1.00 79.50 83 GLU A C 1
ATOM 605 O O . GLU A 1 83 ? -5.474 -4.135 20.505 1.00 79.50 83 GLU A O 1
ATOM 610 N N . ASN A 1 84 ? -4.796 -2.077 19.946 1.00 83.56 84 ASN A N 1
ATOM 611 C CA . ASN A 1 84 ? -4.724 -1.562 21.319 1.00 83.56 84 ASN A CA 1
ATOM 612 C C . ASN A 1 84 ? -6.053 -0.967 21.819 1.00 83.56 84 ASN A C 1
ATOM 614 O O . ASN A 1 84 ? -6.117 -0.407 22.922 1.00 83.56 84 ASN A O 1
ATOM 618 N N . LEU A 1 85 ? -7.103 -1.027 21.001 1.00 88.12 85 LEU A N 1
ATOM 619 C CA . LEU A 1 85 ? -8.457 -0.674 21.400 1.00 88.12 85 LEU A CA 1
ATOM 620 C C . LEU A 1 85 ? -9.129 -1.889 22.041 1.00 88.12 85 LEU A C 1
ATOM 622 O O . LEU A 1 85 ? -8.856 -3.032 21.691 1.00 88.12 85 LEU A O 1
ATOM 626 N N . ASP A 1 86 ? -10.044 -1.633 22.968 1.00 92.88 86 ASP A N 1
ATOM 627 C CA . ASP A 1 86 ? -10.848 -2.670 23.612 1.00 92.88 86 ASP A CA 1
ATOM 628 C C . ASP A 1 86 ? -11.948 -3.117 22.627 1.00 92.88 86 ASP A C 1
ATOM 630 O O . ASP A 1 86 ? -13.089 -2.654 22.689 1.00 92.88 86 ASP A O 1
ATOM 634 N N . LEU A 1 87 ? -11.562 -3.911 21.623 1.00 94.88 87 LEU A N 1
ATOM 635 C CA . LEU A 1 87 ? -12.418 -4.356 20.519 1.00 94.88 87 LEU A CA 1
ATOM 636 C C . LEU A 1 87 ? -13.303 -5.536 20.937 1.00 94.88 87 LEU A C 1
ATOM 638 O O . LEU A 1 87 ? -12.850 -6.462 21.610 1.00 94.88 87 LEU A O 1
ATOM 642 N N . SER A 1 88 ? -14.555 -5.549 20.477 1.00 96.62 88 SER A N 1
ATOM 643 C CA . SER A 1 88 ? -15.397 -6.744 20.592 1.00 96.62 88 SER A CA 1
ATOM 644 C C . SER A 1 88 ? -14.938 -7.842 19.625 1.00 96.62 88 SER A C 1
ATOM 646 O O . SER A 1 88 ? -14.254 -7.573 18.635 1.00 96.62 88 SER A O 1
ATOM 648 N N . LYS A 1 89 ? -15.357 -9.089 19.871 1.00 95.81 89 LYS A N 1
ATOM 649 C CA . LYS A 1 89 ? -15.050 -10.220 18.980 1.00 95.81 89 LYS A CA 1
ATOM 650 C C . LYS A 1 89 ? -15.516 -9.967 17.543 1.00 95.81 89 LYS A C 1
ATOM 652 O O . LYS A 1 89 ? -14.724 -10.083 16.616 1.00 95.81 89 LYS A O 1
ATOM 657 N N . ASP A 1 90 ? -16.748 -9.494 17.382 1.00 97.06 90 ASP A N 1
ATOM 658 C CA . ASP A 1 90 ? -17.311 -9.175 16.068 1.00 97.06 90 ASP A CA 1
ATOM 659 C C . ASP A 1 90 ? -16.546 -8.047 15.357 1.00 97.06 90 ASP A C 1
ATOM 661 O O . ASP A 1 90 ? -16.441 -8.040 14.129 1.00 97.06 90 ASP A O 1
ATOM 665 N N . GLN A 1 91 ? -16.014 -7.071 16.106 1.00 96.25 91 GLN A N 1
ATOM 666 C CA . GLN A 1 91 ? -15.171 -6.015 15.540 1.00 96.25 91 GLN A CA 1
ATOM 667 C C . GLN A 1 91 ? -13.819 -6.569 15.087 1.00 96.25 91 GLN A C 1
ATOM 669 O O . GLN A 1 91 ? -13.377 -6.235 13.988 1.00 96.25 91 GLN A O 1
ATOM 674 N N . MET A 1 92 ? -13.186 -7.425 15.896 1.00 95.00 92 MET A N 1
ATOM 675 C CA . MET A 1 92 ? -11.919 -8.075 15.544 1.00 95.00 92 MET A CA 1
ATOM 676 C C . MET A 1 92 ? -12.054 -8.919 14.275 1.00 95.00 92 MET A C 1
ATOM 678 O O . MET A 1 92 ? -11.225 -8.788 13.377 1.00 95.00 92 MET A O 1
ATOM 682 N N . ASP A 1 93 ? -13.122 -9.710 14.158 1.00 95.94 93 ASP A N 1
ATOM 683 C CA . ASP A 1 93 ? -13.364 -10.550 12.981 1.00 95.94 93 ASP A CA 1
ATOM 684 C C . ASP A 1 93 ? -13.555 -9.697 11.713 1.00 95.94 93 ASP A C 1
ATOM 686 O O . ASP A 1 93 ? -12.964 -9.984 10.668 1.00 95.94 93 ASP A O 1
ATOM 690 N N . LYS A 1 94 ? -14.310 -8.591 11.804 1.00 96.62 94 LYS A N 1
ATOM 691 C CA . LYS A 1 94 ? -14.478 -7.639 10.689 1.00 96.62 94 LYS A CA 1
ATOM 692 C C . LYS A 1 94 ? -13.167 -6.960 10.305 1.00 96.62 94 LYS A C 1
ATOM 694 O O . LYS A 1 94 ? -12.850 -6.870 9.122 1.00 96.62 94 LYS A O 1
ATOM 699 N N . ILE A 1 95 ? -12.395 -6.501 11.290 1.00 94.75 95 ILE A N 1
ATOM 700 C CA . ILE A 1 95 ? -11.080 -5.890 11.064 1.00 94.75 95 ILE A CA 1
ATOM 701 C C . ILE A 1 95 ? -10.141 -6.892 10.392 1.00 94.75 95 ILE A C 1
ATOM 703 O O . ILE A 1 95 ? -9.462 -6.533 9.435 1.00 94.75 95 ILE A O 1
ATOM 707 N N . HIS A 1 96 ? -10.130 -8.151 10.831 1.00 93.69 96 HIS A N 1
ATOM 708 C CA . HIS A 1 96 ? -9.311 -9.192 10.217 1.00 93.69 96 HIS A CA 1
ATOM 709 C C . HIS A 1 96 ? -9.687 -9.432 8.748 1.00 93.69 96 HIS A C 1
ATOM 711 O O . HIS A 1 96 ? -8.806 -9.500 7.894 1.00 93.69 96 HIS A O 1
ATOM 717 N N . GLN A 1 97 ? -10.982 -9.493 8.427 1.00 96.50 97 GLN A N 1
ATOM 718 C CA . GLN A 1 97 ? -11.443 -9.627 7.040 1.00 96.50 97 GLN A CA 1
ATOM 719 C C . GLN A 1 97 ? -11.024 -8.437 6.165 1.00 96.50 97 GLN A C 1
ATOM 721 O O . GLN A 1 97 ? -10.603 -8.644 5.025 1.00 96.50 97 GLN A O 1
ATOM 726 N N . ILE A 1 98 ? -11.102 -7.212 6.698 1.00 95.50 98 ILE A N 1
ATOM 727 C CA . ILE A 1 98 ? -10.623 -6.001 6.016 1.00 95.50 98 ILE A CA 1
ATOM 728 C C . ILE A 1 98 ? -9.116 -6.117 5.751 1.00 95.50 98 ILE A C 1
ATOM 730 O O . ILE A 1 98 ? -8.706 -5.987 4.601 1.00 95.50 98 ILE A O 1
ATOM 734 N N . LYS A 1 99 ? -8.310 -6.464 6.765 1.00 93.06 99 LYS A N 1
ATOM 735 C CA . LYS A 1 99 ? -6.856 -6.652 6.613 1.00 93.06 99 LYS A CA 1
ATOM 736 C C . LYS A 1 99 ? -6.531 -7.666 5.518 1.00 93.06 99 LYS A C 1
ATOM 738 O O . LYS A 1 99 ? -5.864 -7.330 4.553 1.00 93.06 99 LYS A O 1
ATOM 743 N N . VAL A 1 100 ? -7.111 -8.867 5.581 1.00 95.88 100 VAL A N 1
ATOM 744 C CA . VAL A 1 100 ? -6.870 -9.923 4.580 1.00 95.88 100 VAL A CA 1
ATOM 745 C C . VAL A 1 100 ? -7.233 -9.472 3.159 1.00 95.88 100 VAL A C 1
ATOM 747 O O . VAL A 1 100 ? -6.563 -9.861 2.200 1.00 95.88 100 VAL A O 1
ATOM 750 N N . LYS A 1 101 ? -8.296 -8.677 2.993 1.00 96.25 101 LYS A N 1
ATOM 751 C CA . LYS A 1 101 ? -8.691 -8.124 1.689 1.00 96.25 101 LYS A CA 1
ATOM 752 C C . LYS A 1 101 ? -7.624 -7.169 1.144 1.00 96.25 101 LYS A C 1
ATOM 754 O O . LYS A 1 101 ? -7.236 -7.319 -0.014 1.00 96.25 101 LYS A O 1
ATOM 759 N N . TYR A 1 102 ? -7.167 -6.212 1.950 1.00 95.31 102 TYR A N 1
ATOM 760 C CA . TYR A 1 102 ? -6.192 -5.210 1.510 1.00 95.31 102 TYR A CA 1
ATOM 761 C C . TYR A 1 102 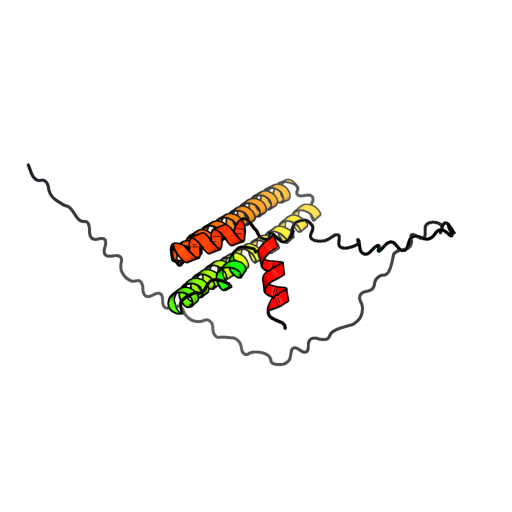? -4.768 -5.774 1.414 1.00 95.31 102 TYR A C 1
ATOM 763 O O . TYR A 1 102 ? -4.073 -5.450 0.456 1.00 95.31 102 TYR A O 1
ATOM 771 N N . ASP A 1 103 ? -4.382 -6.714 2.281 1.00 92.81 103 ASP A N 1
ATOM 772 C CA . ASP A 1 103 ? -3.102 -7.434 2.207 1.00 92.81 103 ASP A CA 1
ATOM 773 C C . ASP A 1 103 ? -2.955 -8.180 0.873 1.00 92.81 103 ASP A C 1
ATOM 775 O O . ASP A 1 103 ? -1.901 -8.144 0.240 1.00 92.81 103 ASP A O 1
ATOM 779 N N . LYS A 1 104 ? -4.024 -8.836 0.396 1.00 96.50 104 LYS A N 1
ATOM 780 C CA . LYS A 1 104 ? -4.017 -9.494 -0.922 1.00 96.50 104 LYS A CA 1
ATOM 781 C C . LYS A 1 104 ? -3.789 -8.493 -2.054 1.00 96.50 104 LYS A C 1
ATOM 783 O O . LYS A 1 104 ? -2.964 -8.743 -2.926 1.00 96.50 104 LYS A O 1
ATOM 788 N N . ALA A 1 105 ? -4.492 -7.361 -2.020 1.00 94.75 105 ALA A N 1
ATOM 789 C CA . ALA A 1 105 ? -4.335 -6.317 -3.026 1.00 94.75 105 ALA A CA 1
ATOM 790 C C . ALA A 1 105 ? -2.925 -5.694 -2.998 1.00 94.75 105 ALA A C 1
ATOM 792 O O . ALA A 1 105 ? -2.348 -5.435 -4.054 1.00 94.75 105 ALA A O 1
ATOM 793 N N . ASP A 1 106 ? -2.348 -5.490 -1.811 1.00 92.88 106 ASP A N 1
ATOM 794 C CA . ASP A 1 106 ? -0.988 -4.966 -1.660 1.00 92.88 106 ASP A CA 1
ATOM 795 C C . ASP A 1 106 ? 0.075 -5.943 -2.185 1.00 92.88 106 ASP A C 1
ATOM 797 O O . ASP A 1 106 ? 1.019 -5.524 -2.860 1.00 92.88 106 ASP A O 1
ATOM 801 N N . ILE A 1 107 ? -0.104 -7.252 -1.962 1.00 94.75 107 ILE A N 1
ATOM 802 C CA . ILE A 1 107 ? 0.762 -8.294 -2.536 1.00 94.75 107 ILE A CA 1
ATOM 803 C C . ILE A 1 107 ? 0.757 -8.218 -4.069 1.00 94.75 107 ILE A C 1
ATOM 805 O O . ILE A 1 107 ? 1.830 -8.238 -4.683 1.00 94.75 107 ILE A O 1
ATOM 809 N N . ASP A 1 108 ? -0.422 -8.090 -4.682 1.00 96.44 108 ASP A N 1
ATOM 810 C CA . ASP A 1 108 ? -0.561 -8.005 -6.139 1.00 96.44 108 ASP A CA 1
ATOM 811 C C . ASP A 1 108 ? 0.107 -6.736 -6.698 1.00 96.44 108 ASP A C 1
ATOM 813 O O . ASP A 1 108 ? 0.916 -6.816 -7.630 1.00 96.44 108 ASP A O 1
ATOM 817 N N . LEU A 1 109 ? -0.145 -5.571 -6.087 1.00 95.62 109 LEU A N 1
ATOM 818 C CA . LEU A 1 109 ? 0.476 -4.296 -6.476 1.00 95.62 109 LEU A CA 1
ATOM 819 C C . LEU A 1 109 ? 2.000 -4.315 -6.277 1.00 95.62 109 LEU A C 1
ATOM 821 O O . LEU A 1 109 ? 2.756 -3.814 -7.114 1.00 95.62 109 LEU A O 1
ATOM 825 N N . SER A 1 110 ? 2.477 -4.937 -5.199 1.00 93.31 110 SER A N 1
ATOM 826 C CA . SER A 1 110 ? 3.905 -5.118 -4.930 1.00 93.31 110 SER A CA 1
ATOM 827 C C . SER A 1 110 ? 4.576 -6.008 -5.975 1.00 93.31 110 SER A C 1
ATOM 829 O O . SER A 1 110 ? 5.699 -5.724 -6.410 1.00 93.31 110 SER A O 1
ATOM 831 N N . ALA A 1 111 ? 3.905 -7.078 -6.406 1.00 96.88 111 ALA A N 1
ATOM 832 C CA . ALA A 1 111 ? 4.386 -7.938 -7.480 1.00 96.88 111 ALA A CA 1
ATOM 833 C C . ALA A 1 111 ? 4.424 -7.193 -8.825 1.00 96.88 111 ALA A C 1
ATOM 835 O O . ALA A 1 111 ? 5.422 -7.286 -9.545 1.00 96.88 111 ALA A O 1
ATOM 836 N N . GLU A 1 112 ? 3.389 -6.414 -9.144 1.00 97.12 112 GLU A N 1
ATOM 837 C CA . GLU A 1 112 ? 3.347 -5.562 -10.338 1.00 97.12 112 GLU A CA 1
ATOM 838 C C . GLU A 1 112 ? 4.500 -4.548 -10.340 1.00 97.12 112 GLU A C 1
ATOM 840 O O . GLU A 1 112 ? 5.246 -4.448 -11.317 1.00 97.12 112 GLU A O 1
ATOM 845 N N . LEU A 1 113 ? 4.729 -3.863 -9.217 1.00 97.19 113 LEU A N 1
ATOM 846 C CA . LEU A 1 113 ? 5.822 -2.903 -9.089 1.00 97.19 113 LEU A CA 1
ATOM 847 C C . LEU A 1 113 ? 7.195 -3.564 -9.281 1.00 97.19 113 LEU A C 1
ATOM 849 O O . LEU A 1 113 ? 8.082 -2.960 -9.887 1.00 97.19 113 LEU A O 1
ATOM 853 N N . LYS A 1 114 ? 7.388 -4.795 -8.785 1.00 97.12 114 LYS A N 1
ATOM 854 C CA . LYS A 1 114 ? 8.625 -5.566 -9.001 1.00 97.12 114 LYS A CA 1
ATOM 855 C C . LYS A 1 114 ? 8.841 -5.895 -10.478 1.00 97.12 114 LYS A C 1
ATOM 857 O O . LYS A 1 114 ? 9.957 -5.708 -10.955 1.00 97.12 114 LYS A O 1
ATOM 862 N N . LYS A 1 115 ? 7.798 -6.313 -11.203 1.00 97.75 115 LYS A N 1
ATOM 863 C CA . LYS A 1 115 ? 7.879 -6.553 -12.657 1.00 97.75 115 LYS A CA 1
ATOM 864 C C . LYS A 1 115 ? 8.272 -5.279 -13.404 1.00 97.75 115 LYS A C 1
ATOM 866 O O . LYS A 1 115 ? 9.265 -5.276 -14.117 1.00 97.75 115 LYS A O 1
ATOM 871 N N . LEU A 1 116 ? 7.608 -4.158 -13.117 1.00 97.81 116 LEU A N 1
ATOM 872 C CA . LEU A 1 116 ? 7.932 -2.869 -13.741 1.00 97.81 116 LEU A CA 1
ATOM 873 C C . LEU A 1 116 ? 9.364 -2.392 -13.432 1.00 97.81 116 LEU A C 1
ATOM 875 O O . LEU A 1 116 ? 9.991 -1.739 -14.264 1.00 97.81 116 LEU A O 1
ATOM 879 N N . LYS A 1 117 ? 9.915 -2.706 -12.250 1.00 97.69 117 LYS A N 1
ATOM 880 C CA . LYS A 1 117 ? 11.331 -2.428 -11.947 1.00 97.69 117 LYS A CA 1
ATOM 881 C C . LYS A 1 117 ? 12.270 -3.207 -12.881 1.00 97.69 117 LYS A C 1
ATOM 883 O O . LYS A 1 117 ? 13.256 -2.625 -13.328 1.00 97.69 117 LYS A O 1
ATOM 888 N N . ILE A 1 118 ? 11.960 -4.474 -13.172 1.00 98.06 118 ILE A N 1
ATOM 889 C CA . ILE A 1 118 ?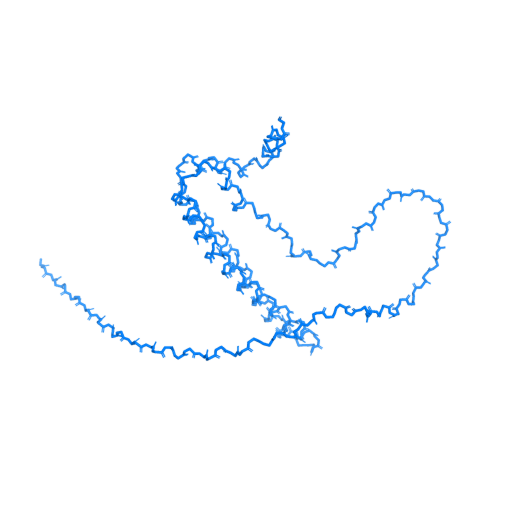 12.719 -5.313 -14.114 1.00 98.06 118 ILE A CA 1
ATOM 890 C C . ILE A 1 118 ? 12.591 -4.743 -15.531 1.00 98.06 118 ILE A C 1
ATOM 892 O O . ILE A 1 118 ? 13.610 -4.408 -16.128 1.00 98.06 118 ILE A O 1
ATOM 896 N N . ASP A 1 119 ? 11.368 -4.490 -16.007 1.00 98.06 119 ASP A N 1
ATOM 897 C CA . ASP A 1 119 ? 11.116 -3.946 -17.353 1.00 98.06 119 ASP A CA 1
ATOM 898 C C . ASP A 1 119 ? 11.843 -2.613 -17.587 1.00 98.06 119 ASP A C 1
ATOM 900 O O . ASP A 1 119 ? 12.366 -2.330 -18.668 1.00 98.06 119 ASP A O 1
ATOM 904 N N . LYS A 1 120 ? 11.881 -1.759 -16.555 1.00 98.25 120 LYS A N 1
ATOM 905 C CA . LYS A 1 120 ? 12.623 -0.498 -16.600 1.00 98.25 120 LYS A CA 1
ATOM 906 C C . LYS A 1 120 ? 14.122 -0.748 -16.712 1.00 98.25 120 LYS A C 1
ATOM 908 O O . LYS A 1 120 ? 14.788 -0.038 -17.458 1.00 98.25 120 LYS A O 1
ATOM 913 N N . HIS A 1 121 ? 14.659 -1.687 -15.936 1.00 98.00 121 HIS A N 1
ATOM 914 C CA . HIS A 1 121 ? 16.079 -2.017 -15.973 1.00 98.00 121 HIS A CA 1
ATOM 915 C C . HIS A 1 121 ? 16.488 -2.539 -17.355 1.00 98.00 121 HIS A C 1
ATOM 917 O O . HIS A 1 121 ? 17.461 -2.039 -17.914 1.00 98.00 121 HIS A O 1
ATOM 923 N N . GLU A 1 122 ? 15.698 -3.440 -17.942 1.00 98.31 122 GLU A N 1
ATOM 924 C CA . GLU A 1 122 ? 15.899 -3.934 -19.310 1.00 98.31 122 GLU A CA 1
ATOM 925 C C . GLU A 1 122 ? 15.883 -2.790 -20.331 1.00 98.31 122 GLU A C 1
ATOM 927 O O . GLU A 1 122 ? 16.834 -2.629 -21.091 1.00 98.31 122 GLU A O 1
ATOM 932 N N . ALA A 1 123 ? 14.872 -1.914 -20.283 1.00 98.44 123 ALA A N 1
ATOM 933 C CA . ALA A 1 123 ? 14.797 -0.758 -21.178 1.00 98.44 123 ALA A CA 1
ATOM 934 C C . ALA A 1 123 ? 16.014 0.177 -21.049 1.00 98.44 123 ALA A C 1
ATOM 936 O O . ALA A 1 123 ? 16.465 0.752 -22.037 1.00 98.44 123 ALA A O 1
ATOM 937 N N . MET A 1 124 ? 16.562 0.329 -19.839 1.00 98.31 124 MET A N 1
ATOM 938 C CA . MET A 1 124 ? 17.776 1.118 -19.611 1.00 98.31 124 MET A CA 1
ATOM 939 C C . MET A 1 124 ? 19.032 0.433 -20.170 1.00 98.31 124 MET A C 1
ATOM 941 O O . MET A 1 124 ? 19.892 1.131 -20.703 1.00 98.31 124 MET A O 1
ATOM 945 N N . MET A 1 125 ? 19.142 -0.898 -20.084 1.00 98.06 125 MET A N 1
ATOM 946 C CA . MET A 1 125 ? 20.235 -1.670 -20.704 1.00 98.06 125 MET A CA 1
ATOM 947 C C . MET A 1 125 ? 20.182 -1.616 -22.234 1.00 98.06 125 MET A C 1
ATOM 949 O O . MET A 1 125 ? 21.218 -1.530 -22.885 1.00 98.06 125 MET A O 1
ATOM 953 N N . GLU A 1 126 ? 18.978 -1.577 -22.801 1.00 98.50 126 GLU A N 1
ATOM 954 C CA . GLU A 1 126 ? 18.731 -1.401 -24.238 1.00 98.50 126 GLU A CA 1
ATOM 955 C C . GLU A 1 126 ? 18.912 0.054 -24.719 1.00 98.50 126 GLU A C 1
ATOM 957 O O . GLU A 1 126 ? 18.719 0.334 -25.901 1.00 98.50 126 GLU A O 1
ATOM 962 N N . LEU A 1 127 ? 19.233 0.999 -23.822 1.00 98.06 127 LEU A N 1
ATOM 963 C CA . LEU A 1 127 ? 19.252 2.449 -24.089 1.00 98.06 127 LEU A CA 1
ATOM 964 C C . LEU A 1 127 ? 17.922 2.991 -24.657 1.00 98.06 127 LEU A C 1
ATOM 966 O O . LEU A 1 127 ? 17.875 4.044 -25.296 1.00 98.06 127 LEU A O 1
ATOM 970 N N . ASN A 1 128 ? 16.811 2.303 -24.388 1.00 98.56 128 ASN A N 1
ATOM 971 C CA . ASN A 1 128 ? 15.472 2.693 -24.808 1.00 98.56 128 ASN A CA 1
ATOM 972 C C . ASN A 1 128 ? 14.823 3.613 -23.760 1.00 98.56 128 ASN A C 1
ATOM 974 O O . ASN A 1 128 ? 14.000 3.206 -22.930 1.00 98.56 128 ASN A O 1
ATOM 978 N N . PHE A 1 129 ? 15.206 4.890 -23.791 1.00 97.88 129 PHE A N 1
ATOM 979 C CA . PHE A 1 129 ? 14.768 5.870 -22.794 1.00 97.88 129 PHE A CA 1
ATOM 980 C C . PHE A 1 129 ? 13.267 6.161 -22.827 1.00 97.88 129 PHE A C 1
ATOM 982 O O . PHE A 1 129 ? 12.689 6.475 -21.785 1.00 97.88 129 PHE A O 1
ATOM 989 N N . ASP A 1 130 ? 12.619 6.060 -23.984 1.00 98.50 130 ASP A N 1
ATOM 990 C CA . ASP A 1 130 ? 11.183 6.325 -24.084 1.00 98.50 130 ASP A CA 1
ATOM 991 C C . ASP A 1 130 ? 10.371 5.210 -23.422 1.00 98.50 130 ASP A C 1
ATOM 993 O O . ASP A 1 130 ? 9.522 5.505 -22.574 1.00 98.50 130 ASP A O 1
ATOM 997 N N . LYS A 1 131 ? 10.736 3.941 -23.645 1.00 98.38 131 LYS A N 1
ATOM 998 C CA . LYS A 1 131 ? 10.179 2.805 -22.892 1.00 98.38 131 LYS A CA 1
ATOM 999 C C . LYS A 1 131 ? 10.439 2.953 -21.389 1.00 98.38 131 LYS A C 1
ATOM 1001 O O . LYS A 1 131 ? 9.525 2.777 -20.584 1.00 98.38 131 LYS A O 1
ATOM 1006 N N . ALA A 1 132 ? 11.646 3.355 -20.981 1.00 98.38 132 ALA A N 1
ATOM 1007 C CA . ALA A 1 132 ? 11.960 3.570 -19.565 1.00 98.38 132 ALA A CA 1
ATOM 1008 C C . ALA A 1 132 ? 11.093 4.674 -18.914 1.00 98.38 132 ALA A C 1
ATOM 1010 O O . ALA A 1 132 ? 10.692 4.545 -17.746 1.00 98.38 132 ALA A O 1
ATOM 1011 N N . LYS A 1 133 ? 10.764 5.747 -19.652 1.00 98.38 133 LYS A N 1
ATOM 1012 C CA . LYS A 1 133 ? 9.828 6.796 -19.199 1.00 98.38 133 LYS A CA 1
ATOM 1013 C C . LYS A 1 133 ? 8.405 6.255 -19.064 1.00 98.38 133 LYS A C 1
ATOM 1015 O O . LYS A 1 133 ? 7.760 6.535 -18.055 1.00 98.38 133 LYS A O 1
ATOM 1020 N N . GLU A 1 134 ? 7.919 5.478 -20.031 1.00 98.56 134 GLU A N 1
ATOM 1021 C CA . GLU A 1 134 ? 6.587 4.862 -19.966 1.00 98.56 134 GLU A CA 1
ATOM 1022 C C . GLU A 1 134 ? 6.447 3.911 -18.777 1.00 98.56 134 GLU A C 1
ATOM 1024 O O . GLU A 1 134 ? 5.501 4.032 -17.996 1.00 98.56 134 GLU A O 1
ATOM 1029 N N . VAL A 1 135 ? 7.420 3.017 -18.577 1.00 98.25 135 VAL A N 1
ATOM 1030 C CA . VAL A 1 135 ? 7.440 2.112 -17.420 1.00 98.25 135 VAL A CA 1
ATOM 1031 C C . VAL A 1 135 ? 7.469 2.911 -16.115 1.00 98.25 135 VAL A C 1
ATOM 1033 O O . VAL A 1 135 ? 6.743 2.592 -15.177 1.00 98.25 135 VAL A O 1
ATOM 1036 N N . THR A 1 136 ? 8.227 4.011 -16.059 1.00 98.00 136 THR A N 1
ATOM 1037 C CA . THR A 1 136 ? 8.254 4.889 -14.877 1.00 98.00 136 THR A CA 1
ATOM 1038 C C . THR A 1 136 ? 6.882 5.517 -14.580 1.00 98.00 136 THR A C 1
ATOM 1040 O O . THR A 1 136 ? 6.521 5.624 -13.406 1.00 98.00 136 THR A O 1
ATOM 1043 N N . LYS A 1 137 ? 6.091 5.883 -15.600 1.00 98.38 137 LYS A N 1
ATOM 1044 C CA . LYS A 1 137 ? 4.708 6.362 -15.406 1.00 98.38 137 LYS A CA 1
ATOM 1045 C C . LYS A 1 137 ? 3.815 5.265 -14.823 1.00 98.38 137 LYS A C 1
ATOM 1047 O O . LYS A 1 137 ? 3.163 5.505 -13.811 1.00 98.38 137 LYS A O 1
ATOM 1052 N N . LYS A 1 138 ? 3.877 4.044 -15.366 1.00 98.19 138 LYS A N 1
ATOM 1053 C CA . LYS A 1 138 ? 3.142 2.883 -14.824 1.00 98.19 138 LYS A CA 1
ATOM 1054 C C . LYS A 1 138 ? 3.515 2.603 -13.366 1.00 98.19 138 LYS A C 1
ATOM 1056 O O . LYS A 1 138 ? 2.646 2.387 -12.528 1.00 98.19 138 LYS A O 1
ATOM 1061 N N . MET A 1 139 ? 4.802 2.690 -13.018 1.00 98.06 139 MET A N 1
ATOM 1062 C CA . MET A 1 139 ? 5.243 2.557 -11.623 1.00 98.06 139 MET A CA 1
ATOM 1063 C C . MET A 1 139 ? 4.630 3.629 -10.710 1.00 98.06 139 MET A C 1
ATOM 1065 O O . MET A 1 139 ? 4.362 3.352 -9.542 1.00 98.06 139 MET A O 1
ATOM 1069 N N . ALA A 1 140 ? 4.447 4.859 -11.200 1.00 96.81 140 ALA A N 1
ATOM 1070 C CA . ALA A 1 140 ? 3.786 5.916 -10.438 1.00 96.81 140 ALA A CA 1
ATOM 1071 C C . ALA A 1 140 ? 2.298 5.600 -10.224 1.00 96.81 140 ALA A C 1
ATOM 1073 O O . ALA A 1 140 ? 1.826 5.715 -9.098 1.00 96.81 140 ALA A O 1
ATOM 1074 N N . GLU A 1 141 ? 1.599 5.112 -11.252 1.00 97.69 141 GLU A N 1
ATOM 1075 C CA . GLU A 1 141 ? 0.200 4.677 -11.142 1.00 97.69 141 GLU A CA 1
ATOM 1076 C C . GLU A 1 141 ? 0.021 3.564 -10.100 1.00 97.69 141 GLU A C 1
ATOM 1078 O O . GLU A 1 141 ? -0.873 3.652 -9.259 1.00 97.69 141 GLU A O 1
ATOM 1083 N N . VAL A 1 142 ? 0.897 2.550 -10.096 1.00 97.00 142 VAL A N 1
ATOM 1084 C CA . VAL A 1 142 ? 0.868 1.471 -9.090 1.00 97.00 142 VAL A CA 1
ATOM 1085 C C . VAL A 1 142 ? 1.061 2.029 -7.678 1.00 97.00 142 VAL A C 1
ATOM 1087 O O . VAL A 1 142 ? 0.300 1.690 -6.777 1.00 97.00 142 VAL A O 1
ATOM 1090 N N . ARG A 1 143 ? 2.011 2.954 -7.479 1.00 94.38 143 ARG A N 1
ATOM 1091 C CA . ARG A 1 143 ? 2.212 3.608 -6.172 1.00 94.38 143 ARG A CA 1
ATOM 1092 C C . ARG A 1 143 ? 0.992 4.416 -5.730 1.00 94.38 143 ARG A C 1
ATOM 1094 O O . ARG A 1 143 ? 0.643 4.378 -4.552 1.00 94.38 143 ARG A O 1
ATOM 1101 N N . THR A 1 144 ? 0.342 5.127 -6.650 1.00 95.69 144 THR A N 1
ATOM 1102 C CA . THR A 1 144 ? -0.906 5.844 -6.361 1.00 95.69 144 THR A CA 1
ATOM 1103 C C . THR A 1 144 ? -2.005 4.872 -5.943 1.00 95.69 144 THR A C 1
ATOM 1105 O O . THR A 1 144 ? -2.668 5.122 -4.939 1.00 95.69 144 THR A O 1
ATOM 1108 N N . LYS A 1 145 ? -2.157 3.732 -6.632 1.00 95.31 145 LYS A N 1
ATOM 1109 C CA . LYS A 1 145 ? -3.118 2.687 -6.243 1.00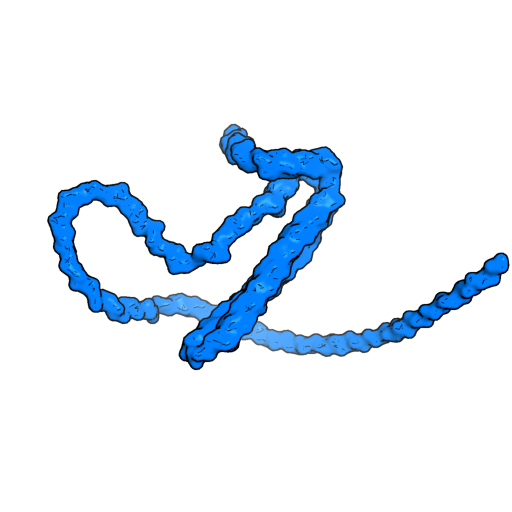 95.31 145 LYS A CA 1
ATOM 1110 C C . LYS A 1 145 ? -2.838 2.142 -4.842 1.00 95.31 145 LYS A C 1
ATOM 1112 O O . LYS A 1 145 ? -3.774 2.032 -4.059 1.00 95.31 145 LYS A O 1
ATOM 1117 N N . THR A 1 146 ? -1.576 1.879 -4.492 1.00 93.94 146 THR A N 1
ATOM 1118 C CA . THR A 1 146 ? -1.200 1.459 -3.130 1.00 93.94 146 THR A CA 1
ATOM 1119 C C . THR A 1 146 ? -1.609 2.506 -2.089 1.00 93.94 146 THR A C 1
ATOM 1121 O O . THR A 1 146 ? -2.210 2.173 -1.072 1.00 93.94 146 THR A O 1
ATOM 1124 N N . GLN A 1 147 ? -1.342 3.791 -2.342 1.00 92.25 147 GLN A N 1
ATOM 1125 C CA . GLN A 1 147 ? -1.727 4.868 -1.420 1.00 92.25 147 GLN A CA 1
ATOM 1126 C C . GLN A 1 147 ? -3.245 4.998 -1.266 1.00 92.25 147 GLN A C 1
ATOM 1128 O O . GLN A 1 147 ? -3.724 5.178 -0.148 1.00 92.25 147 GLN A O 1
ATOM 1133 N N . MET A 1 148 ? -3.997 4.887 -2.363 1.00 94.81 148 MET A N 1
ATOM 1134 C CA . MET A 1 148 ? -5.460 4.884 -2.324 1.00 94.81 148 MET A CA 1
ATOM 1135 C C . MET A 1 148 ? -5.992 3.679 -1.544 1.00 94.81 148 MET A C 1
ATOM 1137 O O . MET A 1 148 ? -6.835 3.860 -0.674 1.00 94.81 148 MET A O 1
ATOM 1141 N N . GLY A 1 149 ? -5.426 2.487 -1.762 1.00 94.12 149 GLY A N 1
ATOM 1142 C CA . GLY A 1 149 ? -5.767 1.283 -1.002 1.00 94.12 149 GLY A CA 1
ATOM 1143 C C . GLY A 1 149 ? -5.572 1.461 0.505 1.00 94.12 149 GLY A C 1
ATOM 1144 O O . GLY A 1 149 ? -6.466 1.125 1.271 1.00 94.12 149 GLY A O 1
ATOM 1145 N N . ASN A 1 150 ? -4.472 2.087 0.935 1.00 90.06 150 ASN A N 1
ATOM 1146 C CA . ASN A 1 150 ? -4.234 2.386 2.354 1.00 90.06 150 ASN A CA 1
ATOM 1147 C C . ASN A 1 150 ? -5.275 3.364 2.939 1.00 90.06 150 ASN A C 1
ATOM 1149 O O . ASN A 1 150 ? -5.660 3.252 4.105 1.00 90.06 150 ASN A O 1
ATOM 1153 N N . ILE A 1 151 ? -5.722 4.346 2.146 1.00 93.44 151 ILE A N 1
ATOM 1154 C CA . ILE A 1 151 ? -6.775 5.291 2.550 1.00 93.44 151 ILE A CA 1
ATOM 1155 C C . ILE A 1 151 ? -8.116 4.560 2.677 1.00 93.44 151 ILE A C 1
ATOM 1157 O O . ILE A 1 151 ? -8.829 4.757 3.664 1.00 93.44 151 ILE A O 1
ATOM 1161 N N . ASP A 1 152 ? -8.444 3.709 1.708 1.00 95.69 152 ASP A N 1
ATOM 1162 C CA . ASP A 1 152 ? -9.686 2.941 1.687 1.00 95.69 152 ASP A CA 1
ATOM 1163 C C . ASP A 1 152 ? -9.728 1.913 2.825 1.00 95.69 152 ASP A C 1
ATOM 1165 O O . ASP A 1 152 ? -10.742 1.812 3.521 1.00 95.69 152 ASP A O 1
ATOM 1169 N N . GLU A 1 153 ? -8.610 1.236 3.102 1.00 94.44 153 GLU A N 1
ATOM 1170 C CA . GLU A 1 153 ? -8.458 0.343 4.252 1.00 94.44 153 GLU A CA 1
ATOM 1171 C C . GLU A 1 153 ? -8.734 1.097 5.558 1.00 94.44 153 GLU A C 1
ATOM 1173 O O . GLU A 1 153 ? -9.582 0.686 6.351 1.00 94.44 153 GLU A O 1
ATOM 1178 N N . MET A 1 154 ? -8.084 2.246 5.772 1.00 93.06 154 MET A N 1
ATOM 1179 C CA . MET A 1 154 ? -8.295 3.064 6.971 1.00 93.06 154 MET A CA 1
ATOM 1180 C C . MET A 1 154 ? -9.748 3.558 7.089 1.00 93.06 154 MET A C 1
ATOM 1182 O O . MET A 1 154 ? -10.338 3.565 8.176 1.00 93.06 154 MET A O 1
ATOM 1186 N N . SER A 1 155 ? -10.355 3.946 5.968 1.00 95.00 155 SER A N 1
ATOM 1187 C CA . SER A 1 155 ? -11.765 4.341 5.891 1.00 95.00 155 SER A CA 1
ATOM 1188 C C . SER A 1 155 ? -12.703 3.191 6.271 1.00 95.00 155 SER A C 1
ATOM 1190 O O . SER A 1 155 ? -13.678 3.403 6.992 1.00 95.00 155 SER A O 1
ATOM 1192 N N . GLU A 1 156 ? -12.424 1.962 5.833 1.00 96.00 156 GLU A N 1
ATOM 1193 C CA . GLU A 1 156 ? -13.193 0.772 6.216 1.00 96.00 156 GLU A CA 1
ATO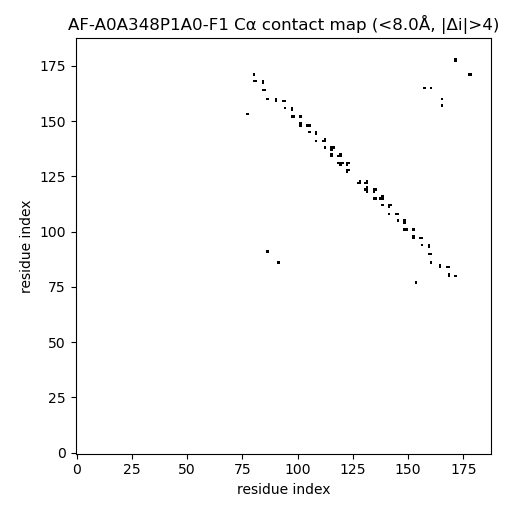M 1194 C C . GLU A 1 156 ? -12.983 0.402 7.691 1.00 96.00 156 GLU A C 1
A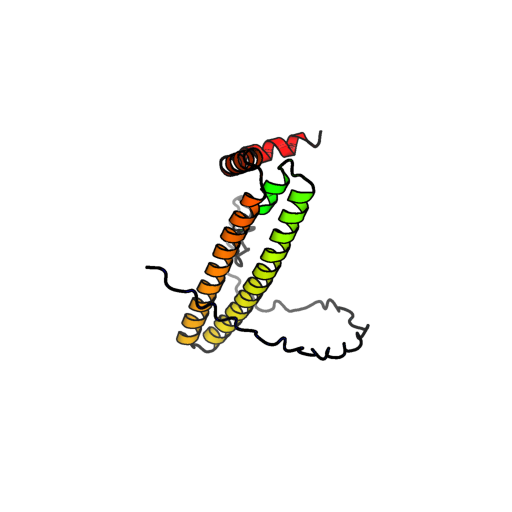TOM 1196 O O . GLU A 1 156 ? -13.961 0.186 8.409 1.00 96.00 156 GLU A O 1
ATOM 1201 N N . LEU A 1 157 ? -11.738 0.405 8.172 1.00 94.50 157 LEU A N 1
ATOM 1202 C CA . LEU A 1 157 ? -11.399 0.092 9.563 1.00 94.50 157 LEU A CA 1
ATOM 1203 C C . LEU A 1 157 ? -12.092 1.042 10.548 1.00 94.50 157 LEU A C 1
ATOM 1205 O O . LEU A 1 157 ? -12.699 0.597 11.523 1.00 94.50 157 LEU A O 1
ATOM 1209 N N . THR A 1 158 ? -12.065 2.350 10.282 1.00 94.12 158 THR A N 1
ATOM 1210 C CA . THR A 1 158 ? -12.680 3.352 11.172 1.00 94.12 158 THR A CA 1
ATOM 1211 C C . THR A 1 158 ? -14.205 3.241 11.255 1.00 94.12 158 THR A C 1
ATOM 1213 O O . THR A 1 158 ? -14.771 3.603 12.286 1.00 94.12 158 THR A O 1
ATOM 1216 N N . LYS A 1 159 ? -14.878 2.683 10.238 1.00 96.81 159 LYS A N 1
ATOM 1217 C CA . LYS A 1 159 ? -16.332 2.420 10.261 1.00 96.81 159 LYS A CA 1
ATOM 1218 C C . LYS A 1 159 ? -16.725 1.259 11.178 1.00 96.81 159 LYS A C 1
ATOM 1220 O O . LYS A 1 159 ? -17.888 1.167 11.563 1.00 96.81 159 LYS A O 1
ATOM 1225 N N . VAL A 1 160 ? -15.788 0.368 11.512 1.00 96.88 160 VAL A N 1
ATOM 1226 C CA . VAL A 1 160 ? -16.028 -0.761 12.430 1.00 96.88 160 VAL A CA 1
ATOM 1227 C C . VAL A 1 160 ? -15.969 -0.315 13.896 1.00 96.88 160 VAL A C 1
ATOM 1229 O O . VAL A 1 160 ? -16.567 -0.953 14.767 1.00 96.88 160 VAL A O 1
ATOM 1232 N N . LEU A 1 161 ? -15.266 0.782 14.180 1.00 95.88 161 LEU A N 1
ATOM 1233 C CA . LEU A 1 161 ? -15.066 1.298 15.530 1.00 95.88 161 LEU A CA 1
ATOM 1234 C C . LEU A 1 161 ? -16.310 2.024 16.057 1.00 95.88 161 LEU A C 1
ATOM 1236 O O . LEU A 1 161 ? -17.037 2.692 15.320 1.00 95.88 161 LEU A O 1
ATOM 1240 N N . SER A 1 162 ? -16.530 1.941 17.369 1.00 97.38 162 SER A N 1
ATOM 1241 C CA . SER A 1 162 ? -17.482 2.810 18.060 1.00 97.38 162 SER A CA 1
ATOM 1242 C C . SER A 1 162 ? -16.974 4.258 18.081 1.00 97.38 162 SER A C 1
ATOM 1244 O O . SER A 1 162 ? -15.790 4.524 17.868 1.00 97.38 162 SER A O 1
ATOM 1246 N N . LYS A 1 163 ? -17.856 5.217 18.392 1.00 97.06 163 LYS A N 1
ATOM 1247 C CA . LYS A 1 163 ? -17.466 6.634 18.511 1.00 97.06 163 LYS A CA 1
ATOM 1248 C C . LYS A 1 163 ? -16.352 6.842 19.546 1.00 97.06 163 LYS A C 1
ATOM 1250 O O . LYS A 1 163 ? -15.404 7.568 19.278 1.00 97.06 163 LYS A O 1
ATOM 1255 N N . GLU A 1 164 ? -16.441 6.170 20.692 1.00 96.12 164 GLU A N 1
ATOM 1256 C CA . GLU A 1 164 ? -15.441 6.262 21.766 1.00 96.12 164 GLU A CA 1
ATOM 1257 C C . GLU A 1 164 ? -14.097 5.646 21.357 1.00 96.12 164 GLU A C 1
ATOM 1259 O O . GLU A 1 164 ? -13.039 6.241 21.571 1.00 96.12 164 GLU A O 1
ATOM 1264 N N . GLN A 1 165 ? -14.129 4.479 20.705 1.00 95.44 165 GLN A N 1
ATOM 1265 C CA . GLN A 1 165 ? -12.932 3.825 20.172 1.00 95.44 165 GLN A CA 1
ATOM 1266 C C . GLN A 1 165 ? -12.263 4.682 19.089 1.00 95.44 165 GLN A C 1
ATOM 1268 O O . GLN A 1 165 ? -11.037 4.773 19.051 1.00 95.44 165 GLN A O 1
ATOM 1273 N N . LEU A 1 166 ? -13.055 5.339 18.237 1.00 95.44 166 LEU A N 1
ATOM 1274 C CA . LEU A 1 166 ? -12.560 6.226 17.189 1.00 95.44 166 LEU A CA 1
ATOM 1275 C C . LEU A 1 166 ? -11.883 7.481 17.761 1.00 95.44 166 LEU A C 1
ATOM 1277 O O . LEU A 1 166 ? -10.840 7.886 17.250 1.00 95.44 166 LEU A O 1
ATOM 1281 N N . GLU A 1 167 ? -12.425 8.089 18.818 1.00 94.56 167 GLU A N 1
ATOM 1282 C CA . GLU A 1 167 ? -11.758 9.216 19.489 1.00 94.56 167 GLU A CA 1
ATOM 1283 C C . GLU A 1 167 ? -10.441 8.779 20.147 1.00 94.56 167 GLU A C 1
ATOM 1285 O O . GLU A 1 167 ? -9.401 9.397 19.907 1.00 94.56 167 GLU A O 1
ATOM 1290 N N . LYS A 1 168 ? -10.431 7.636 20.851 1.00 92.44 168 LYS A N 1
ATOM 1291 C CA . LYS A 1 168 ? -9.193 7.042 21.392 1.00 92.44 168 LYS A CA 1
ATOM 1292 C C . LYS A 1 168 ? -8.171 6.779 20.278 1.00 92.44 168 LYS A C 1
ATOM 1294 O O . LYS A 1 168 ? -6.989 7.070 20.446 1.00 92.44 168 LYS A O 1
ATOM 1299 N N . PHE A 1 169 ? -8.618 6.287 19.122 1.00 91.38 169 PHE A N 1
ATOM 1300 C CA . PHE A 1 169 ? -7.781 6.092 17.937 1.00 91.38 169 PHE A CA 1
ATOM 1301 C C . PHE A 1 169 ? -7.176 7.399 17.404 1.00 91.38 169 PHE A C 1
ATOM 1303 O O . PHE A 1 169 ? -5.966 7.461 17.167 1.00 91.38 169 PHE A O 1
ATOM 1310 N N . LYS A 1 170 ? -7.968 8.469 17.280 1.00 91.44 170 LYS A N 1
ATOM 1311 C CA . LYS A 1 170 ? -7.473 9.790 16.854 1.00 91.44 170 LYS A CA 1
ATOM 1312 C C . LYS A 1 170 ? -6.440 10.361 17.825 1.00 91.44 170 LYS A C 1
ATOM 1314 O O . LYS A 1 170 ? -5.431 10.911 17.385 1.00 91.44 170 LYS A O 1
ATOM 1319 N N . ASP A 1 171 ? -6.660 10.221 19.128 1.00 90.25 171 ASP A N 1
ATOM 1320 C CA . ASP A 1 171 ? -5.732 10.725 20.146 1.00 90.25 171 ASP A CA 1
ATOM 1321 C C . ASP A 1 171 ? -4.397 9.976 20.133 1.00 90.25 171 ASP A C 1
ATOM 1323 O O . ASP A 1 171 ? -3.329 10.588 20.239 1.00 90.25 171 ASP A O 1
ATOM 1327 N N . MET A 1 172 ? -4.448 8.661 19.915 1.00 86.38 172 MET A N 1
ATOM 1328 C CA . MET A 1 172 ? -3.269 7.822 19.702 1.00 86.38 172 MET A CA 1
ATOM 1329 C C . MET A 1 172 ? -2.458 8.266 18.472 1.00 86.38 172 MET A C 1
ATOM 1331 O O . MET A 1 172 ? -1.227 8.252 18.519 1.00 86.38 172 MET A O 1
ATOM 1335 N N . HIS A 1 173 ? -3.127 8.711 17.404 1.00 84.00 173 HIS A N 1
ATOM 1336 C CA . HIS A 1 173 ? -2.474 9.221 16.196 1.00 84.00 173 HIS A CA 1
ATOM 1337 C C . HIS A 1 173 ? -1.856 10.618 16.387 1.00 84.00 173 HIS A C 1
ATOM 1339 O O . HIS A 1 173 ? -0.800 10.910 15.829 1.00 84.00 173 HIS A O 1
ATOM 1345 N N . LYS A 1 174 ? -2.486 11.493 17.182 1.00 86.81 174 LYS A N 1
ATOM 1346 C CA . LYS A 1 174 ? -1.950 12.835 17.487 1.00 86.81 174 LYS A CA 1
ATOM 1347 C C . LYS A 1 174 ? -0.716 12.780 18.392 1.00 86.81 174 LYS A C 1
ATOM 1349 O O . LYS A 1 174 ? 0.179 13.606 18.242 1.00 86.81 174 LYS A O 1
ATOM 1354 N N . ASN A 1 175 ? -0.660 11.811 19.310 1.00 83.94 175 ASN A N 1
ATOM 1355 C CA . ASN A 1 175 ? 0.375 11.718 20.345 1.00 83.94 175 ASN A CA 1
ATOM 1356 C C . ASN A 1 175 ? 1.118 10.365 20.331 1.00 83.94 175 ASN A C 1
ATOM 1358 O O . ASN A 1 175 ? 1.042 9.605 21.305 1.00 83.94 175 ASN A O 1
ATOM 1362 N N . PRO A 1 176 ? 1.914 10.060 19.286 1.00 70.81 176 PRO A N 1
ATOM 1363 C CA . PRO A 1 176 ? 2.610 8.773 19.167 1.00 70.81 176 PRO A CA 1
ATOM 1364 C C . PRO A 1 176 ? 3.625 8.517 20.301 1.00 70.81 176 PRO A C 1
ATOM 1366 O O . PRO A 1 176 ? 3.946 7.369 20.613 1.00 70.81 176 PRO A O 1
ATOM 1369 N N . GLY A 1 177 ? 4.109 9.572 20.972 1.00 70.00 177 GLY A N 1
ATOM 1370 C CA . GLY A 1 177 ? 5.057 9.476 22.091 1.00 70.00 177 GLY A CA 1
ATOM 1371 C C . GLY A 1 177 ? 4.494 8.832 23.366 1.00 70.00 177 GLY A C 1
ATOM 1372 O O . GLY A 1 177 ? 5.256 8.271 24.153 1.00 70.00 177 GLY A O 1
ATOM 1373 N N . MET A 1 178 ? 3.172 8.841 23.560 1.00 60.78 178 MET A N 1
ATOM 1374 C CA . MET A 1 178 ? 2.534 8.314 24.777 1.00 60.78 178 MET A CA 1
ATOM 1375 C C . MET A 1 178 ? 2.491 6.778 24.815 1.00 60.78 178 MET A C 1
ATOM 1377 O O . MET A 1 178 ? 2.435 6.184 25.894 1.00 60.78 178 MET A O 1
ATOM 1381 N N . MET A 1 179 ? 2.559 6.109 23.659 1.00 61.97 179 MET A N 1
ATOM 1382 C CA . MET A 1 179 ? 2.507 4.644 23.598 1.00 61.97 179 MET A CA 1
ATOM 1383 C C . MET A 1 179 ? 3.786 3.965 24.070 1.00 61.97 179 MET A C 1
ATOM 1385 O O . MET A 1 179 ? 3.715 2.956 24.774 1.00 61.97 179 MET A O 1
ATOM 1389 N N . LYS A 1 180 ? 4.953 4.544 23.751 1.00 60.72 180 LYS A N 1
ATOM 1390 C CA . LYS A 1 180 ? 6.247 3.992 24.186 1.00 60.72 180 LYS A CA 1
ATOM 1391 C C . LYS A 1 180 ? 6.317 3.842 25.705 1.00 60.72 180 LYS A C 1
ATOM 1393 O O . LYS A 1 180 ? 6.895 2.879 26.197 1.00 60.72 180 LYS A O 1
ATOM 1398 N N . HIS A 1 181 ? 5.695 4.758 26.449 1.00 59.69 181 HIS A N 1
ATOM 1399 C CA . HIS A 1 181 ? 5.776 4.749 27.905 1.00 59.69 181 HIS A CA 1
ATOM 1400 C C . HIS A 1 181 ? 4.805 3.763 28.575 1.00 59.69 181 HIS A C 1
ATOM 1402 O O . HIS A 1 181 ? 5.117 3.245 29.645 1.00 59.69 181 HIS A O 1
ATOM 1408 N N . LYS A 1 182 ? 3.658 3.455 27.949 1.00 59.12 182 LYS A N 1
ATOM 1409 C CA . LYS A 1 182 ? 2.725 2.434 28.460 1.00 59.12 182 LYS A CA 1
ATOM 1410 C C . LYS A 1 182 ? 3.219 1.006 28.223 1.00 59.12 182 LYS A C 1
ATOM 1412 O O . LYS A 1 182 ? 3.016 0.174 29.101 1.00 59.12 182 LYS A O 1
ATOM 1417 N N . MET A 1 183 ? 3.887 0.726 27.099 1.00 58.44 183 MET A N 1
ATOM 1418 C CA . MET A 1 183 ? 4.430 -0.619 26.846 1.00 58.44 183 MET A CA 1
ATOM 1419 C C . M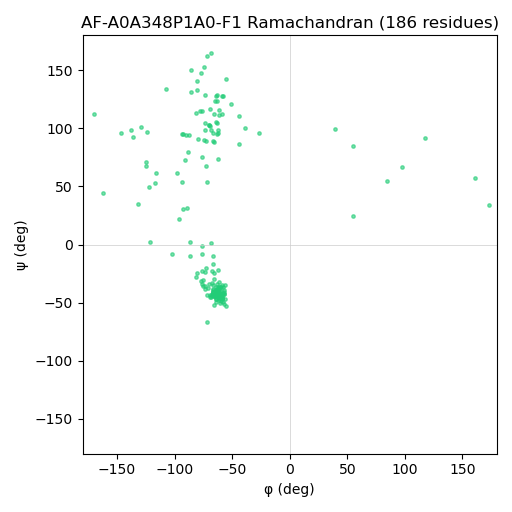ET A 1 183 ? 5.551 -0.982 27.828 1.00 58.44 183 MET A C 1
ATOM 1421 O O . MET A 1 183 ? 5.531 -2.067 28.387 1.00 58.44 183 MET A O 1
ATOM 1425 N N . MET A 1 184 ? 6.447 -0.044 28.158 1.00 61.50 184 MET A N 1
ATOM 1426 C CA . MET A 1 184 ? 7.553 -0.295 29.101 1.00 61.50 184 MET A CA 1
ATOM 1427 C C . MET A 1 184 ? 7.124 -0.554 30.558 1.00 61.50 184 MET A C 1
ATOM 1429 O O . MET A 1 184 ? 7.962 -0.913 31.380 1.00 61.50 184 MET A O 1
ATOM 1433 N N . LYS A 1 185 ? 5.850 -0.338 30.914 1.00 62.97 185 LYS A N 1
ATOM 1434 C CA . LYS A 1 185 ? 5.348 -0.539 32.285 1.00 62.97 185 LYS A CA 1
ATOM 1435 C C . LYS A 1 185 ? 4.559 -1.836 32.481 1.00 62.97 185 LYS A C 1
ATOM 1437 O O . LYS A 1 185 ? 4.226 -2.124 33.623 1.00 62.97 185 LYS A O 1
ATOM 1442 N N . LYS A 1 186 ? 4.247 -2.591 31.419 1.00 54.78 186 LYS A N 1
ATOM 1443 C CA . LYS A 1 186 ? 3.514 -3.868 31.528 1.00 54.78 186 LYS A CA 1
ATOM 1444 C C . LYS A 1 186 ? 4.411 -5.087 31.790 1.00 54.78 186 LYS A C 1
ATOM 1446 O O . LYS A 1 186 ? 3.878 -6.129 32.140 1.00 54.78 186 LYS A O 1
ATOM 1451 N N . ASP A 1 187 ? 5.732 -4.933 31.688 1.00 56.12 187 ASP A N 1
ATOM 1452 C CA . ASP A 1 187 ? 6.713 -6.009 31.909 1.00 56.12 187 ASP A CA 1
ATOM 1453 C C . ASP A 1 187 ? 7.310 -6.013 33.336 1.00 56.12 187 ASP A C 1
ATOM 1455 O O . ASP A 1 187 ? 8.414 -6.515 33.553 1.00 56.12 187 ASP A O 1
ATOM 1459 N N . LYS A 1 188 ? 6.620 -5.415 34.315 1.00 46.81 188 LYS A N 1
ATOM 1460 C CA . LYS A 1 188 ? 6.974 -5.462 35.744 1.00 46.81 188 LYS A CA 1
ATOM 1461 C C . LYS A 1 188 ? 5.825 -6.044 36.545 1.00 46.81 188 LYS A C 1
ATOM 1463 O O . LYS A 1 188 ? 6.131 -6.798 37.490 1.00 46.81 188 LYS A O 1
#

pLDDT: mean 74.01, std 21.88, range [40.78, 98.56]